Protein AF-A0A936QIQ5-F1 (afdb_monomer)

Structure (mmCIF, N/CA/C/O backbone):
data_AF-A0A936QIQ5-F1
#
_entry.id   AF-A0A936QIQ5-F1
#
loop_
_atom_site.group_PDB
_atom_site.id
_atom_site.type_symbol
_atom_site.label_atom_id
_atom_site.label_alt_id
_atom_site.label_comp_id
_atom_site.label_asym_id
_atom_site.label_entity_id
_atom_site.label_seq_id
_atom_site.pdbx_PDB_ins_code
_atom_site.Cartn_x
_atom_site.Cartn_y
_atom_site.Cartn_z
_atom_site.occupancy
_atom_site.B_iso_or_equiv
_atom_site.auth_seq_id
_atom_site.auth_comp_id
_atom_site.auth_asym_id
_atom_site.auth_atom_id
_atom_site.pdbx_PDB_model_num
ATOM 1 N N . MET A 1 1 ? -4.684 -0.848 -14.575 1.00 93.25 1 MET A N 1
ATOM 2 C CA . MET A 1 1 ? -3.856 -0.630 -13.365 1.00 93.25 1 MET A CA 1
ATOM 3 C C . MET A 1 1 ? -4.408 0.502 -12.495 1.00 93.25 1 MET A C 1
ATOM 5 O O . MET A 1 1 ? -4.856 0.205 -11.393 1.00 93.25 1 MET A O 1
ATOM 9 N N . LEU A 1 2 ? -4.441 1.760 -12.969 1.00 97.44 2 LEU A N 1
ATOM 10 C CA . LEU A 1 2 ? -4.899 2.922 -12.179 1.00 97.44 2 LEU A CA 1
ATOM 11 C C . LEU A 1 2 ? -6.299 2.725 -11.581 1.00 97.44 2 LEU A C 1
ATOM 13 O O . LEU A 1 2 ? -6.499 2.952 -10.391 1.00 97.44 2 LEU A O 1
ATOM 17 N N . ASN A 1 3 ? -7.245 2.240 -12.391 1.00 98.00 3 ASN A N 1
ATOM 18 C CA . ASN A 1 3 ? -8.613 1.969 -11.943 1.00 98.00 3 ASN A CA 1
ATOM 19 C C . ASN A 1 3 ? -8.639 0.990 -10.768 1.00 98.00 3 ASN A C 1
ATOM 21 O O . ASN A 1 3 ? -9.322 1.250 -9.785 1.00 98.00 3 ASN A O 1
ATOM 25 N N . LYS A 1 4 ? -7.840 -0.085 -10.823 1.00 97.94 4 LYS A N 1
ATOM 26 C CA . LYS A 1 4 ? -7.770 -1.057 -9.729 1.00 97.94 4 LYS A CA 1
ATOM 27 C C . LYS A 1 4 ? -7.191 -0.446 -8.457 1.00 97.94 4 LYS A C 1
ATOM 29 O O . LYS A 1 4 ? -7.722 -0.668 -7.375 1.00 97.94 4 LYS A O 1
ATOM 34 N N . LEU A 1 5 ? -6.124 0.346 -8.580 1.00 98.62 5 LEU A N 1
ATOM 35 C CA . LEU A 1 5 ? -5.549 1.055 -7.437 1.00 98.62 5 LEU A CA 1
ATOM 36 C C . LEU A 1 5 ? -6.578 2.002 -6.802 1.00 98.62 5 LEU A C 1
ATOM 38 O O . LEU A 1 5 ? -6.737 2.001 -5.585 1.00 98.62 5 LEU A O 1
ATOM 42 N N . ASN A 1 6 ? -7.308 2.771 -7.608 1.00 98.69 6 ASN A N 1
ATOM 43 C CA . ASN A 1 6 ? -8.328 3.689 -7.104 1.00 98.69 6 ASN A CA 1
ATOM 44 C C . ASN A 1 6 ? -9.554 2.969 -6.522 1.00 98.69 6 ASN A C 1
ATOM 46 O O . ASN A 1 6 ? -10.088 3.433 -5.520 1.00 98.69 6 ASN A O 1
ATOM 50 N N . GLU A 1 7 ? -9.949 1.817 -7.066 1.00 97.75 7 GLU A N 1
ATOM 51 C CA . GLU A 1 7 ? -10.981 0.947 -6.483 1.00 97.75 7 GLU A CA 1
ATOM 52 C C . GLU A 1 7 ? -10.573 0.472 -5.080 1.00 97.75 7 GLU A C 1
ATOM 54 O O . GLU A 1 7 ? -11.333 0.631 -4.125 1.00 97.75 7 GLU A O 1
ATOM 59 N N . VAL A 1 8 ? -9.344 -0.044 -4.934 1.00 98.00 8 VAL A N 1
ATOM 60 C CA . VAL A 1 8 ? -8.787 -0.437 -3.631 1.00 98.00 8 VAL A CA 1
ATOM 61 C C . VAL A 1 8 ? -8.818 0.753 -2.676 1.00 98.00 8 VAL A C 1
ATOM 63 O O . VAL A 1 8 ? -9.393 0.657 -1.593 1.00 98.00 8 VAL A O 1
ATOM 66 N N . ARG A 1 9 ? -8.255 1.895 -3.085 1.00 98.19 9 ARG A N 1
ATOM 67 C CA . ARG A 1 9 ? -8.172 3.114 -2.266 1.00 98.19 9 ARG A CA 1
ATOM 68 C C . ARG A 1 9 ? -9.545 3.603 -1.799 1.00 98.19 9 ARG A C 1
ATOM 70 O O . ARG A 1 9 ? -9.690 3.932 -0.622 1.00 98.19 9 ARG A O 1
ATOM 77 N N . ALA A 1 10 ? -10.555 3.569 -2.667 1.00 97.56 10 ALA A N 1
ATOM 78 C CA . ALA A 1 10 ? -11.917 3.970 -2.329 1.00 97.56 10 ALA A CA 1
ATOM 79 C C . ALA A 1 10 ? -12.525 3.110 -1.205 1.00 97.56 10 ALA A C 1
ATOM 81 O O . ALA A 1 10 ? -13.133 3.659 -0.287 1.00 97.56 10 ALA A O 1
ATOM 82 N N . ARG A 1 11 ? -12.297 1.785 -1.197 1.00 95.75 11 ARG A N 1
ATOM 83 C CA . ARG A 1 11 ? -12.768 0.895 -0.107 1.00 95.75 11 ARG A CA 1
ATOM 84 C C . ARG A 1 11 ? -12.161 1.241 1.259 1.00 95.75 11 ARG A C 1
ATOM 86 O O . ARG A 1 11 ? -12.764 0.982 2.299 1.00 95.75 11 ARG A O 1
ATOM 93 N N . HIS A 1 12 ? -10.984 1.863 1.262 1.00 96.88 12 HIS A N 1
ATOM 94 C CA . HIS A 1 12 ? -10.298 2.331 2.467 1.00 96.88 12 HIS A CA 1
ATOM 95 C C . HIS A 1 12 ? -10.611 3.799 2.819 1.00 96.88 12 HIS A C 1
ATOM 97 O O . HIS A 1 12 ? -9.980 4.347 3.719 1.00 96.88 12 HIS A O 1
ATOM 103 N N . GLY A 1 13 ? -11.558 4.448 2.126 1.00 96.38 13 GLY A N 1
ATOM 104 C CA . GLY A 1 13 ? -11.900 5.859 2.352 1.00 96.38 13 GLY A CA 1
ATOM 105 C C . GLY A 1 13 ? -10.800 6.837 1.926 1.00 96.38 13 GLY A C 1
ATOM 106 O O . GLY A 1 13 ? -10.770 7.977 2.388 1.00 96.38 13 GLY A O 1
ATOM 107 N N . LEU A 1 14 ? -9.871 6.395 1.074 1.00 97.94 14 LEU A N 1
ATOM 108 C CA . LEU A 1 14 ? -8.751 7.202 0.602 1.00 97.94 14 LEU A CA 1
ATOM 109 C C . LEU A 1 14 ? -9.136 7.976 -0.660 1.00 97.94 14 LEU A C 1
ATOM 111 O O . LEU A 1 14 ? -9.851 7.472 -1.526 1.00 97.94 14 LEU A O 1
ATOM 115 N N . LEU A 1 15 ? -8.571 9.174 -0.809 1.00 98.12 15 LEU A N 1
ATOM 116 C CA . LEU A 1 15 ? -8.694 9.953 -2.041 1.00 98.12 15 LEU A CA 1
ATOM 117 C C . LEU A 1 15 ? -8.065 9.199 -3.231 1.00 98.12 15 LEU A C 1
ATOM 119 O O . LEU A 1 15 ? -6.999 8.579 -3.061 1.00 98.12 15 LEU A O 1
ATOM 123 N N . PRO A 1 16 ? -8.662 9.272 -4.435 1.00 98.38 16 PRO A N 1
ATOM 124 C CA . PRO A 1 16 ? -8.091 8.655 -5.628 1.00 98.38 16 PRO A CA 1
ATOM 125 C C . PRO A 1 16 ? -6.753 9.308 -5.990 1.00 98.38 16 PRO A C 1
ATOM 127 O O . PRO A 1 16 ? -6.532 10.491 -5.732 1.00 98.38 16 PRO A O 1
ATOM 130 N N . VAL A 1 17 ? -5.847 8.537 -6.582 1.00 98.56 17 VAL A N 1
ATOM 131 C CA . VAL A 1 17 ? -4.615 9.051 -7.193 1.00 98.56 17 VAL A CA 1
ATOM 132 C C . VAL A 1 17 ? -4.860 9.441 -8.642 1.00 98.56 17 VAL A C 1
ATOM 134 O O . VAL A 1 17 ? -5.654 8.797 -9.336 1.00 98.56 17 VAL A O 1
ATOM 137 N N . SER A 1 18 ? -4.156 10.471 -9.107 1.00 98.44 18 SER A N 1
ATOM 138 C CA . SER A 1 18 ? -4.072 10.780 -10.533 1.00 98.44 18 SER A CA 1
ATOM 139 C C . SER A 1 18 ? -2.901 10.042 -11.178 1.00 98.44 18 SER A C 1
ATOM 141 O O . SER A 1 18 ? -1.943 9.647 -10.512 1.00 98.44 18 SER A O 1
ATOM 143 N N . TYR A 1 19 ? -2.980 9.862 -12.490 1.00 98.44 19 TYR A N 1
ATOM 144 C CA . TYR A 1 19 ? -1.880 9.318 -13.272 1.00 98.44 19 TYR A CA 1
ATOM 145 C C . TYR A 1 19 ? -0.956 10.438 -13.738 1.00 98.44 19 TYR A C 1
ATOM 147 O O . TYR A 1 19 ? -1.434 11.487 -14.168 1.00 98.44 19 TYR A O 1
ATOM 155 N N . ASP A 1 20 ? 0.344 10.204 -13.657 1.00 97.88 20 ASP A N 1
ATOM 156 C CA . ASP A 1 20 ? 1.381 11.069 -14.198 1.00 97.88 20 ASP A CA 1
ATOM 157 C C . ASP A 1 20 ? 2.160 10.294 -15.262 1.00 97.88 20 ASP A C 1
ATOM 159 O O . ASP A 1 20 ? 2.979 9.436 -14.946 1.00 97.88 20 ASP A O 1
ATOM 163 N N . SER A 1 21 ? 1.896 10.601 -16.531 1.00 97.81 21 SER A N 1
ATOM 164 C CA . SER A 1 21 ? 2.527 9.914 -17.659 1.00 97.81 21 SER A CA 1
ATOM 165 C C . SER A 1 21 ? 3.974 10.348 -17.910 1.00 97.81 21 SER A C 1
ATOM 167 O O . SER A 1 21 ? 4.641 9.762 -18.761 1.00 97.81 21 SER A O 1
ATOM 169 N N . SER A 1 22 ? 4.476 11.383 -17.223 1.00 97.31 22 SER A N 1
ATOM 170 C CA . SER A 1 22 ? 5.824 11.913 -17.473 1.00 97.31 22 SER A CA 1
ATOM 171 C C . SER A 1 22 ? 6.944 10.943 -17.075 1.00 97.31 22 SER A C 1
ATOM 173 O O . SER A 1 22 ? 8.039 11.008 -17.633 1.00 97.31 22 SER A O 1
ATOM 175 N N . ASP A 1 23 ? 6.660 10.002 -16.169 1.00 97.62 23 ASP A N 1
ATOM 176 C CA . ASP A 1 23 ? 7.610 8.991 -15.694 1.00 97.62 23 ASP A CA 1
ATOM 177 C C . ASP A 1 23 ? 7.420 7.605 -16.342 1.00 97.62 23 ASP A C 1
ATOM 179 O O . ASP A 1 23 ? 8.169 6.686 -16.017 1.00 97.62 23 ASP A O 1
ATOM 183 N N . ASP A 1 24 ? 6.485 7.429 -17.285 1.00 98.44 24 ASP A N 1
ATOM 184 C CA . ASP A 1 24 ? 6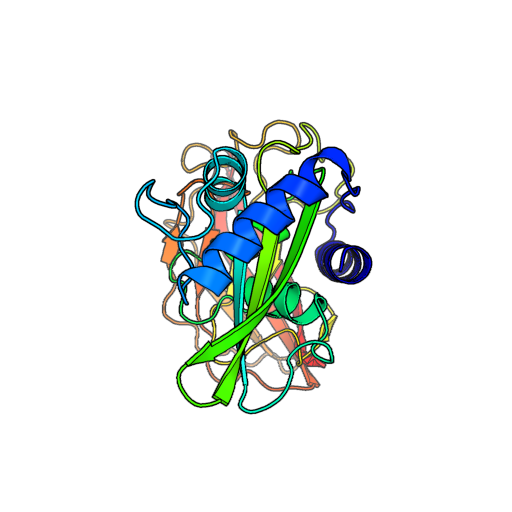.149 6.102 -17.835 1.00 98.44 24 ASP A CA 1
ATOM 185 C C . ASP A 1 24 ? 7.344 5.438 -18.525 1.00 98.44 24 ASP A C 1
ATOM 187 O O . ASP A 1 24 ? 7.645 4.267 -18.282 1.00 98.44 24 ASP A O 1
ATOM 191 N N . GLY A 1 25 ? 8.076 6.206 -19.340 1.00 98.50 25 GLY A N 1
ATOM 192 C CA . GLY A 1 25 ? 9.304 5.732 -19.978 1.00 98.50 25 GLY A CA 1
ATOM 193 C C . GLY A 1 25 ? 10.353 5.315 -18.946 1.00 98.50 25 GLY A C 1
ATOM 194 O O . GLY A 1 25 ? 10.927 4.233 -19.041 1.00 98.50 25 GLY A O 1
ATOM 195 N N . ALA A 1 26 ? 10.534 6.115 -17.894 1.00 98.62 26 ALA A N 1
ATOM 196 C CA . ALA A 1 26 ? 11.494 5.822 -16.838 1.00 98.62 26 ALA A CA 1
ATOM 197 C C . ALA A 1 26 ? 11.082 4.609 -15.982 1.00 98.62 26 ALA A C 1
ATOM 199 O O . ALA A 1 26 ? 11.930 3.814 -15.570 1.00 98.62 26 ALA A O 1
ATOM 200 N N . ALA A 1 27 ? 9.783 4.427 -15.738 1.00 98.75 27 ALA A N 1
ATOM 201 C CA . ALA A 1 27 ? 9.245 3.260 -15.055 1.00 98.75 27 ALA A CA 1
ATOM 202 C C . ALA A 1 27 ? 9.407 1.992 -15.912 1.00 98.75 27 ALA A C 1
ATOM 204 O O . ALA A 1 27 ? 9.729 0.928 -15.380 1.00 98.75 27 ALA A O 1
ATOM 205 N N . ALA A 1 28 ? 9.239 2.096 -17.235 1.00 98.62 28 ALA A N 1
ATOM 206 C CA . ALA A 1 28 ? 9.494 0.999 -18.165 1.00 98.62 28 ALA A CA 1
ATOM 207 C C . ALA A 1 28 ? 10.988 0.642 -18.238 1.00 98.62 28 ALA A C 1
ATOM 209 O O . ALA A 1 28 ? 11.318 -0.539 -18.234 1.00 98.62 28 ALA A O 1
ATOM 210 N N . GLU A 1 29 ? 11.897 1.623 -18.216 1.00 98.75 29 GLU A N 1
ATOM 211 C CA . GLU A 1 29 ? 13.345 1.378 -18.116 1.00 98.75 29 GLU A CA 1
ATOM 212 C C . GLU A 1 29 ? 13.718 0.649 -16.814 1.00 98.75 29 GLU A C 1
ATOM 214 O O . GLU A 1 29 ? 14.500 -0.302 -16.831 1.00 98.75 29 GLU A O 1
ATOM 219 N N . ALA A 1 30 ? 13.112 1.028 -15.684 1.00 98.81 30 ALA A N 1
ATOM 220 C CA . ALA A 1 30 ? 13.289 0.308 -14.425 1.00 98.81 30 ALA A CA 1
ATOM 221 C C . ALA A 1 30 ? 12.751 -1.133 -14.506 1.00 98.81 30 ALA A C 1
ATOM 223 O O . ALA A 1 30 ? 13.423 -2.063 -14.064 1.00 98.81 30 ALA A O 1
ATOM 224 N N . ALA A 1 31 ? 11.575 -1.349 -15.104 1.00 98.56 31 ALA A N 1
ATOM 225 C CA . ALA A 1 31 ? 11.028 -2.690 -15.318 1.00 98.56 31 ALA A CA 1
ATOM 226 C C . ALA A 1 31 ? 11.912 -3.531 -16.260 1.00 98.56 31 ALA A C 1
ATOM 228 O O . ALA A 1 31 ? 12.144 -4.711 -15.991 1.00 98.56 31 ALA A O 1
ATOM 229 N N . LEU A 1 32 ? 12.459 -2.917 -17.317 1.00 98.25 32 LEU A N 1
ATOM 230 C CA . LEU A 1 32 ? 13.400 -3.547 -18.244 1.00 98.25 32 LEU A CA 1
ATOM 231 C C . LEU A 1 32 ? 14.650 -4.023 -17.509 1.00 98.25 32 LEU A C 1
ATOM 233 O O . LEU A 1 32 ? 15.079 -5.154 -17.724 1.00 98.25 32 LEU A O 1
ATOM 237 N N . TYR A 1 33 ? 15.196 -3.199 -16.611 1.00 98.50 33 TYR A N 1
ATOM 238 C CA . TYR A 1 33 ? 16.322 -3.594 -15.769 1.00 98.50 33 TYR A CA 1
ATOM 239 C C . TYR A 1 33 ? 16.001 -4.857 -14.959 1.00 98.50 33 TYR A C 1
ATOM 241 O O . TYR A 1 33 ? 16.798 -5.795 -14.955 1.00 98.50 33 TYR A O 1
ATOM 249 N N . MET A 1 34 ? 14.830 -4.925 -14.312 1.00 98.00 34 MET A N 1
ATOM 250 C CA . MET A 1 34 ? 14.454 -6.100 -13.513 1.00 98.00 34 MET A CA 1
ATOM 251 C C . MET A 1 34 ? 14.364 -7.362 -14.373 1.00 98.00 34 MET A C 1
ATOM 253 O O . MET A 1 34 ? 14.933 -8.391 -14.014 1.00 98.00 34 MET A O 1
ATOM 257 N N . VAL A 1 35 ? 13.691 -7.283 -15.528 1.00 96.62 35 VAL A N 1
ATOM 258 C CA . VAL A 1 35 ? 13.560 -8.412 -16.468 1.00 96.62 35 VAL A CA 1
ATOM 259 C C . VAL A 1 35 ? 14.931 -8.849 -16.989 1.00 96.62 35 VAL A C 1
ATOM 261 O O . VAL A 1 35 ? 15.269 -10.029 -16.916 1.00 96.62 35 VAL A O 1
ATOM 264 N N . ALA A 1 36 ? 15.761 -7.908 -17.446 1.00 95.81 36 ALA A N 1
ATOM 265 C CA . ALA A 1 36 ? 17.074 -8.202 -18.019 1.00 95.81 36 ALA A CA 1
ATOM 266 C C . ALA A 1 36 ? 18.044 -8.838 -17.006 1.00 95.81 36 ALA A C 1
ATOM 268 O O . ALA A 1 36 ? 18.906 -9.635 -17.392 1.00 95.81 36 ALA A O 1
ATOM 269 N N . ASN A 1 37 ? 17.894 -8.507 -15.719 1.00 95.31 37 ASN A N 1
ATOM 270 C CA . ASN A 1 37 ? 18.723 -9.020 -14.626 1.00 95.31 37 ASN A CA 1
ATOM 271 C C . ASN A 1 37 ? 18.026 -10.102 -13.781 1.00 95.31 37 ASN A C 1
ATOM 273 O O . ASN A 1 37 ? 18.615 -10.576 -12.813 1.00 95.31 37 ASN A O 1
ATOM 277 N N . LYS A 1 38 ? 16.821 -10.542 -14.173 1.00 93.94 38 LYS A N 1
ATOM 278 C CA . LYS A 1 38 ? 16.099 -11.687 -13.587 1.00 93.94 38 LYS A CA 1
ATOM 279 C C . LYS A 1 38 ? 15.850 -11.546 -12.081 1.00 93.94 38 LYS A C 1
ATOM 281 O O . LYS A 1 38 ? 15.957 -12.509 -11.322 1.00 93.94 38 LYS A O 1
ATOM 286 N N . GLY A 1 39 ? 15.545 -10.334 -11.631 1.00 94.81 39 GLY A N 1
ATOM 287 C CA . GLY A 1 39 ? 15.347 -10.072 -10.213 1.00 94.81 39 GLY A CA 1
ATOM 288 C C . GLY A 1 39 ? 14.842 -8.669 -9.926 1.00 94.81 39 GLY A C 1
ATOM 289 O O . GLY A 1 39 ? 15.008 -7.755 -10.729 1.00 94.81 39 GLY A O 1
ATOM 290 N N . LEU A 1 40 ? 14.223 -8.514 -8.756 1.00 97.19 40 LEU A N 1
ATOM 291 C CA . LEU A 1 40 ? 13.809 -7.218 -8.233 1.00 97.19 40 LEU A CA 1
ATOM 292 C C . LEU A 1 40 ? 14.929 -6.604 -7.394 1.00 97.19 40 LEU A C 1
ATOM 294 O O . LEU A 1 40 ? 15.524 -7.275 -6.553 1.00 97.19 40 LEU A O 1
ATOM 298 N N . THR A 1 41 ? 15.177 -5.312 -7.581 1.00 98.12 41 THR A N 1
ATOM 299 C CA . THR A 1 41 ? 16.070 -4.528 -6.726 1.00 98.12 41 THR A CA 1
ATOM 300 C C . THR A 1 41 ? 15.622 -3.074 -6.687 1.00 98.12 41 THR A C 1
ATOM 302 O O . THR A 1 41 ? 15.254 -2.508 -7.709 1.00 98.12 41 THR A O 1
ATOM 305 N N . HIS A 1 42 ? 15.683 -2.440 -5.519 1.00 97.94 42 HIS A N 1
ATOM 306 C CA . HIS A 1 42 ? 15.485 -0.990 -5.414 1.00 97.94 42 HIS A CA 1
ATOM 307 C C . HIS A 1 42 ? 16.756 -0.194 -5.732 1.00 97.94 42 HIS A C 1
ATOM 309 O O . HIS A 1 42 ? 16.700 1.024 -5.869 1.00 97.94 42 HIS A O 1
ATOM 315 N N . THR A 1 43 ? 17.898 -0.871 -5.866 1.00 98.31 43 THR A N 1
ATOM 316 C CA . THR A 1 43 ? 19.207 -0.257 -6.099 1.00 98.31 43 THR A CA 1
ATOM 317 C C . THR A 1 43 ? 19.888 -0.893 -7.316 1.00 98.31 43 THR A C 1
ATOM 319 O O . THR A 1 43 ? 20.824 -1.682 -7.149 1.00 98.31 43 THR A O 1
ATOM 322 N N . PRO A 1 44 ? 19.415 -0.610 -8.548 1.00 98.44 44 PRO A N 1
ATOM 323 C CA . PRO A 1 44 ? 20.113 -1.009 -9.765 1.00 98.44 44 PRO A CA 1
ATOM 324 C C . PRO A 1 44 ? 21.581 -0.569 -9.739 1.00 98.44 44 PRO A C 1
ATOM 326 O O . PRO A 1 44 ? 21.889 0.580 -9.424 1.00 98.44 44 PRO A O 1
ATOM 329 N N . VAL A 1 45 ? 22.485 -1.482 -10.085 1.00 98.06 45 VAL A N 1
ATOM 330 C CA . VAL A 1 45 ? 23.929 -1.226 -10.185 1.00 98.06 45 VAL A CA 1
ATOM 331 C C . VAL A 1 45 ? 24.344 -1.023 -11.640 1.00 98.06 45 VAL A C 1
ATOM 333 O O . VAL A 1 45 ? 23.761 -1.634 -12.541 1.00 98.06 45 VAL A O 1
ATOM 336 N N . SER A 1 46 ? 25.371 -0.197 -11.862 1.00 97.75 46 SER A N 1
ATOM 337 C CA . SER A 1 46 ? 25.850 0.218 -13.193 1.00 97.75 46 SER A CA 1
ATOM 338 C C . SER A 1 46 ? 26.361 -0.920 -14.075 1.00 97.75 46 SER A C 1
ATOM 340 O O . SER A 1 46 ? 26.384 -0.785 -15.293 1.00 97.75 46 SER A O 1
ATOM 342 N N . THR A 1 47 ? 26.741 -2.050 -13.479 1.00 97.75 47 THR A N 1
ATOM 343 C CA . THR A 1 47 ? 27.168 -3.262 -14.192 1.00 97.75 47 THR A CA 1
ATOM 344 C C . THR A 1 47 ? 26.002 -4.138 -14.660 1.00 97.75 47 THR A C 1
ATOM 346 O O . THR A 1 47 ? 26.221 -5.096 -15.400 1.00 97.75 47 THR A O 1
ATOM 349 N N . GLY A 1 48 ? 24.767 -3.845 -14.237 1.00 97.56 48 GLY A N 1
ATOM 350 C CA . GLY A 1 48 ? 23.579 -4.600 -14.632 1.00 97.56 48 GLY A CA 1
ATOM 351 C C . GLY A 1 48 ? 23.157 -4.328 -16.076 1.00 97.56 48 GLY A C 1
ATOM 352 O O . GLY A 1 48 ? 23.375 -3.249 -16.628 1.00 97.56 48 GLY A O 1
ATOM 353 N N . LYS A 1 49 ? 22.500 -5.308 -16.697 1.00 97.06 49 LYS A N 1
ATOM 354 C CA . LYS A 1 49 ? 21.965 -5.170 -18.058 1.00 97.06 49 LYS A CA 1
ATOM 355 C C . LYS A 1 49 ? 20.880 -4.098 -18.105 1.00 97.06 49 LYS A C 1
ATOM 357 O O . LYS A 1 49 ? 20.101 -3.976 -17.164 1.00 97.06 49 LYS A O 1
ATOM 362 N N . CYS A 1 50 ? 20.814 -3.359 -19.213 1.00 97.19 50 CYS A N 1
ATOM 363 C CA . CYS A 1 50 ? 19.834 -2.285 -19.416 1.00 97.19 50 CYS A CA 1
ATOM 364 C C . CYS A 1 50 ? 19.854 -1.227 -18.296 1.00 97.19 50 CYS A C 1
ATOM 366 O O . CYS A 1 50 ? 18.826 -0.637 -17.974 1.00 97.19 50 CYS A O 1
ATOM 368 N N . TYR A 1 51 ? 21.019 -1.009 -17.680 1.00 98.50 51 TYR A N 1
ATOM 369 C CA . TYR A 1 51 ? 21.200 0.054 -16.703 1.00 98.50 51 TYR A CA 1
ATOM 370 C C . TYR A 1 51 ? 20.951 1.428 -17.330 1.00 98.50 51 TYR A C 1
ATOM 372 O O . TYR A 1 51 ? 21.454 1.737 -18.411 1.00 98.50 51 TYR A O 1
ATOM 380 N N . SER A 1 52 ? 20.231 2.276 -16.602 1.00 98.62 52 SER A N 1
ATOM 381 C CA . SER A 1 52 ? 20.086 3.693 -16.909 1.00 98.62 52 SER A CA 1
ATOM 382 C C . SER A 1 52 ? 19.885 4.502 -15.627 1.00 98.62 52 SER A C 1
ATOM 384 O O . SER A 1 52 ? 19.493 3.972 -14.582 1.00 98.62 52 SER A O 1
ATOM 386 N N . ALA A 1 53 ? 20.118 5.814 -15.698 1.00 98.44 53 ALA A N 1
ATOM 387 C CA . ALA A 1 53 ? 19.832 6.716 -14.581 1.00 98.44 53 ALA A CA 1
ATOM 388 C C . ALA A 1 53 ? 18.333 6.728 -14.215 1.00 98.44 53 ALA A C 1
ATOM 390 O O . ALA A 1 53 ? 17.977 6.833 -13.040 1.00 98.44 53 ALA A O 1
ATOM 391 N N . ASN A 1 54 ? 17.455 6.568 -15.210 1.00 98.62 54 ASN A N 1
ATOM 392 C CA . ASN A 1 54 ? 16.015 6.442 -15.005 1.00 98.62 54 ASN A CA 1
ATOM 393 C C . ASN A 1 54 ? 15.667 5.149 -14.256 1.00 98.62 54 ASN A C 1
ATOM 395 O O . ASN A 1 54 ? 14.880 5.203 -13.311 1.00 98.62 54 ASN A O 1
ATOM 399 N N . ALA A 1 55 ? 16.300 4.021 -14.603 1.00 98.62 55 ALA A N 1
ATOM 400 C CA . ALA A 1 55 ? 16.096 2.754 -13.910 1.00 98.62 55 ALA A CA 1
ATOM 401 C C . ALA A 1 55 ? 16.432 2.870 -12.416 1.00 98.62 55 ALA A C 1
ATOM 403 O O . ALA A 1 55 ? 15.625 2.475 -11.577 1.00 98.62 55 ALA A O 1
ATOM 404 N N . VAL A 1 56 ? 17.572 3.485 -12.074 1.00 98.62 56 VAL A N 1
ATOM 405 C CA . VAL A 1 56 ? 17.960 3.752 -10.676 1.00 98.62 56 VAL A CA 1
ATOM 406 C C . VAL A 1 56 ? 16.931 4.639 -9.978 1.00 98.62 56 VAL A C 1
ATOM 408 O O . VAL A 1 56 ? 16.445 4.294 -8.899 1.00 98.62 56 VAL A O 1
ATOM 411 N N . ARG A 1 57 ? 16.576 5.774 -10.598 1.00 98.31 57 ARG A N 1
ATOM 412 C CA . ARG A 1 57 ? 15.642 6.750 -10.018 1.00 98.31 57 ARG A CA 1
ATOM 413 C C . ARG A 1 57 ? 14.295 6.111 -9.696 1.00 98.31 57 ARG A C 1
ATOM 415 O O . ARG A 1 57 ? 13.772 6.328 -8.603 1.00 98.31 57 ARG A O 1
ATOM 422 N N . LEU A 1 58 ? 13.725 5.363 -10.640 1.00 98.56 58 LEU A N 1
ATOM 423 C CA . LEU A 1 58 ? 12.377 4.823 -10.501 1.00 98.56 58 LEU A CA 1
ATOM 424 C C . LEU A 1 58 ? 12.359 3.555 -9.656 1.00 98.56 58 LEU A C 1
ATOM 426 O O . LEU A 1 58 ? 11.448 3.415 -8.845 1.00 98.56 58 LEU A O 1
ATOM 430 N N . ALA A 1 59 ? 13.369 2.686 -9.737 1.00 98.62 59 ALA A N 1
ATOM 431 C CA . ALA A 1 59 ? 13.455 1.521 -8.859 1.00 98.62 59 ALA A CA 1
ATOM 432 C C . ALA A 1 59 ? 13.469 1.917 -7.370 1.00 98.62 59 ALA A C 1
ATOM 434 O O . ALA A 1 59 ? 12.753 1.320 -6.565 1.00 98.62 59 ALA A O 1
ATOM 435 N N . GLY A 1 60 ? 14.205 2.974 -7.011 1.00 98.12 60 GLY A N 1
ATOM 436 C CA . GLY A 1 60 ? 14.292 3.469 -5.632 1.00 98.12 60 GLY A CA 1
ATOM 437 C C . GLY A 1 60 ? 13.055 4.222 -5.119 1.00 98.12 60 GLY A C 1
ATOM 438 O O . GLY A 1 60 ? 12.984 4.532 -3.933 1.00 98.12 60 GLY A O 1
ATOM 439 N N . ARG A 1 61 ? 12.079 4.534 -5.984 1.00 98.31 61 ARG A N 1
ATOM 440 C CA . ARG A 1 61 ? 10.887 5.357 -5.670 1.00 98.31 61 ARG A CA 1
ATOM 441 C C . ARG A 1 61 ? 9.560 4.625 -5.867 1.00 98.31 61 ARG A C 1
ATOM 443 O O . ARG A 1 61 ? 8.491 5.242 -5.840 1.00 98.31 61 ARG A O 1
ATOM 450 N N . SER A 1 62 ? 9.628 3.325 -6.117 1.00 98.75 62 SER A N 1
ATOM 451 C CA . SER A 1 62 ? 8.497 2.551 -6.609 1.00 98.75 62 SER A CA 1
ATOM 452 C C . SER A 1 62 ? 8.271 1.297 -5.798 1.00 98.75 62 SER A C 1
ATOM 454 O O . SER A 1 62 ? 9.208 0.729 -5.247 1.00 98.75 62 SER A O 1
ATOM 456 N N . ASN A 1 63 ? 7.035 0.814 -5.820 1.00 98.75 63 ASN A N 1
ATOM 457 C CA . ASN A 1 63 ? 6.784 -0.592 -5.563 1.00 98.75 63 ASN A CA 1
ATOM 458 C C . ASN A 1 63 ? 7.163 -1.398 -6.811 1.00 98.75 63 ASN A C 1
ATOM 460 O O . ASN A 1 63 ? 6.871 -0.978 -7.938 1.00 98.75 63 ASN A O 1
ATOM 464 N N . LEU A 1 64 ? 7.809 -2.544 -6.598 1.00 98.75 64 LEU A N 1
ATOM 465 C CA . LEU A 1 64 ? 8.318 -3.408 -7.658 1.00 98.75 64 LEU A CA 1
ATOM 466 C C . LEU A 1 64 ? 7.627 -4.765 -7.595 1.00 98.75 64 LEU A C 1
ATOM 468 O O . LEU A 1 64 ? 7.528 -5.369 -6.530 1.00 98.75 64 LEU A O 1
ATOM 472 N N . TYR A 1 65 ? 7.176 -5.262 -8.738 1.00 98.19 65 TYR A N 1
ATOM 473 C CA . TYR A 1 65 ? 6.510 -6.555 -8.844 1.00 98.19 65 TYR A CA 1
ATOM 474 C C . TYR A 1 65 ? 7.123 -7.361 -9.973 1.00 98.19 65 TYR A C 1
ATOM 476 O O . TYR A 1 65 ? 7.466 -6.807 -11.016 1.00 98.19 65 TYR A O 1
ATOM 484 N N . MET A 1 66 ? 7.235 -8.670 -9.769 1.00 96.06 66 MET A N 1
ATOM 485 C CA . MET A 1 66 ? 7.710 -9.602 -10.779 1.00 96.06 66 MET A CA 1
ATOM 486 C C . MET A 1 66 ? 6.966 -10.928 -10.670 1.00 96.06 66 MET A C 1
ATOM 488 O O . MET A 1 66 ? 6.611 -11.373 -9.578 1.00 96.06 66 MET A O 1
ATOM 492 N N . SER A 1 67 ? 6.744 -11.571 -11.809 1.00 94.06 67 SER A N 1
ATOM 493 C CA . SER A 1 67 ? 6.213 -12.930 -11.879 1.00 94.06 67 SER A CA 1
ATOM 494 C C . SER A 1 67 ? 6.877 -13.694 -13.017 1.00 94.06 67 SER A C 1
ATOM 496 O O . SER A 1 67 ? 7.333 -13.108 -13.999 1.00 94.06 67 SER A O 1
ATOM 498 N N . TYR A 1 68 ? 6.918 -15.012 -12.855 1.00 91.81 68 TYR A N 1
ATOM 499 C CA . TYR A 1 68 ? 7.544 -15.965 -13.753 1.00 91.81 68 TYR A CA 1
ATOM 500 C C . TYR A 1 68 ? 6.531 -17.021 -14.194 1.00 91.81 68 TYR A C 1
ATOM 502 O O . TYR A 1 68 ? 5.727 -17.473 -13.375 1.00 91.81 68 TYR A O 1
ATOM 510 N N . ARG A 1 69 ? 6.571 -17.430 -15.467 1.00 90.69 69 ARG A N 1
ATOM 511 C CA . ARG A 1 69 ? 5.726 -18.499 -16.025 1.00 90.69 69 ARG A CA 1
ATOM 512 C C . ARG A 1 69 ? 6.431 -19.275 -17.128 1.00 90.69 69 ARG A C 1
ATOM 514 O O . ARG A 1 69 ? 7.265 -18.727 -17.831 1.00 90.69 69 ARG A O 1
ATOM 521 N N . SER A 1 70 ? 6.024 -20.522 -17.343 1.00 88.44 70 SER A N 1
ATOM 522 C CA . SER A 1 70 ? 6.456 -21.354 -18.479 1.00 88.44 70 SER A CA 1
ATOM 523 C C . SER A 1 70 ? 5.817 -20.968 -19.824 1.00 88.44 70 SER A C 1
ATOM 525 O O . SER A 1 70 ? 6.053 -21.625 -20.830 1.00 88.44 70 SER A O 1
ATOM 527 N N . SER A 1 71 ? 4.993 -19.919 -19.853 1.00 87.75 71 SER A N 1
ATOM 528 C CA . SER A 1 71 ? 4.306 -19.395 -21.036 1.00 87.75 71 SER A CA 1
ATOM 529 C C . SER A 1 71 ? 4.423 -17.873 -21.081 1.00 87.75 71 SER A C 1
ATOM 531 O O . SER A 1 71 ? 4.682 -17.256 -20.046 1.00 87.75 71 SER A O 1
ATOM 533 N N . GLU A 1 72 ? 4.153 -17.259 -22.238 1.00 87.06 72 GLU A N 1
ATOM 534 C CA . GLU A 1 72 ? 4.164 -15.797 -22.378 1.00 87.06 72 GLU A CA 1
ATOM 535 C C . GLU A 1 72 ? 3.353 -15.090 -21.279 1.00 87.06 72 GLU A C 1
ATOM 537 O O . GLU A 1 72 ? 2.249 -15.504 -20.915 1.00 87.06 72 GLU A O 1
ATOM 542 N N . THR A 1 73 ? 3.897 -13.987 -20.762 1.00 91.81 73 THR A N 1
ATOM 543 C CA . THR A 1 73 ? 3.316 -13.239 -19.639 1.00 91.81 73 THR A CA 1
ATOM 544 C C . THR A 1 73 ? 2.384 -12.107 -20.065 1.00 91.81 73 THR A C 1
ATOM 546 O O . THR A 1 73 ? 1.705 -11.541 -19.210 1.00 91.81 73 THR A O 1
ATOM 549 N N . ARG A 1 74 ? 2.281 -11.799 -21.368 1.00 88.62 74 ARG A N 1
ATOM 550 C CA . ARG A 1 74 ? 1.462 -10.686 -21.895 1.00 88.62 74 ARG A CA 1
ATOM 551 C C . ARG A 1 74 ? -0.010 -10.759 -21.480 1.00 88.62 74 ARG A C 1
ATOM 553 O O . ARG A 1 74 ? -0.640 -9.725 -21.298 1.00 88.62 74 ARG A O 1
ATOM 560 N N . SER A 1 75 ? -0.544 -11.966 -21.297 1.00 89.94 75 SER A N 1
ATOM 561 C CA . SER A 1 75 ? -1.925 -12.198 -20.851 1.00 89.94 75 SER A CA 1
ATOM 562 C C . SER A 1 75 ? -2.146 -11.948 -19.356 1.00 89.94 75 SER A C 1
ATOM 564 O O . SER A 1 75 ? -3.287 -11.886 -18.905 1.00 89.94 75 SER A O 1
ATOM 566 N N . ILE A 1 76 ? -1.079 -11.814 -18.566 1.00 91.69 76 ILE A N 1
ATOM 567 C CA . ILE A 1 76 ? -1.185 -11.573 -17.129 1.00 91.69 76 ILE A CA 1
ATOM 568 C C . ILE A 1 76 ? -1.630 -10.124 -16.918 1.00 91.69 76 ILE A C 1
ATOM 570 O O . ILE A 1 76 ? -0.951 -9.227 -17.411 1.00 91.69 76 ILE A O 1
ATOM 574 N N . PRO A 1 77 ? -2.712 -9.856 -16.171 1.00 94.62 77 PRO A N 1
ATOM 575 C CA . PRO A 1 77 ? -3.152 -8.491 -15.898 1.00 94.62 77 PRO A CA 1
ATOM 576 C C . PRO A 1 77 ? -2.134 -7.715 -15.053 1.00 94.62 77 PRO A C 1
ATOM 578 O O . PRO A 1 77 ? -1.619 -8.225 -14.055 1.00 94.62 77 PRO A O 1
ATOM 581 N N . SER A 1 78 ? -1.869 -6.455 -15.407 1.00 95.62 78 SER A N 1
ATOM 582 C CA . SER A 1 78 ? -0.983 -5.573 -14.628 1.00 95.62 78 SER A CA 1
ATOM 583 C C . SER A 1 78 ? -1.542 -5.287 -13.227 1.00 95.62 78 SER A C 1
ATOM 585 O O . SER A 1 78 ? -0.794 -4.994 -12.298 1.00 95.62 78 SER A O 1
ATOM 587 N N . GLU A 1 79 ? -2.857 -5.402 -13.056 1.00 96.44 79 GLU A N 1
ATOM 588 C CA . GLU A 1 79 ? -3.601 -5.283 -11.801 1.00 96.44 79 GLU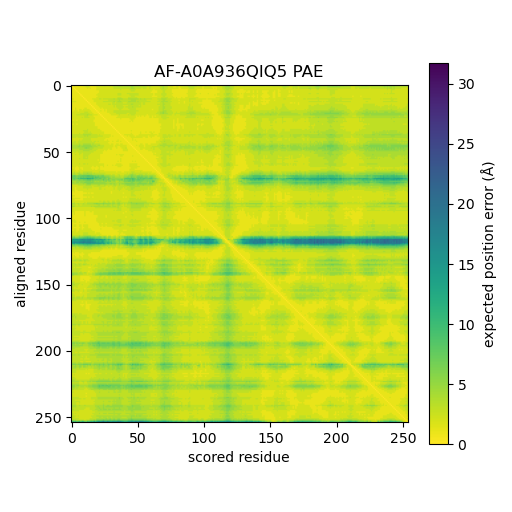 A CA 1
ATOM 589 C C . GLU A 1 79 ? -3.142 -6.289 -10.743 1.00 96.44 79 GLU A C 1
ATOM 591 O O . GLU A 1 79 ? -3.235 -5.997 -9.550 1.00 96.44 79 GLU A O 1
ATOM 596 N N . ASN A 1 80 ? -2.580 -7.431 -11.155 1.00 96.19 80 ASN A N 1
ATOM 597 C CA . ASN A 1 80 ? -2.027 -8.417 -10.229 1.00 96.19 80 ASN A CA 1
ATOM 598 C C . ASN A 1 80 ? -0.906 -7.825 -9.365 1.00 96.19 80 ASN A C 1
ATOM 600 O O . ASN A 1 80 ? -0.744 -8.245 -8.220 1.00 96.19 80 ASN A O 1
ATOM 604 N N . SER A 1 81 ? -0.174 -6.824 -9.871 1.00 97.88 81 SER A N 1
ATOM 605 C CA . SER A 1 81 ? 0.828 -6.106 -9.076 1.00 97.88 81 SER A CA 1
ATOM 606 C C . SER A 1 81 ? 0.198 -5.370 -7.891 1.00 97.88 81 SER A C 1
ATOM 608 O O . SER A 1 81 ? 0.717 -5.454 -6.783 1.00 97.88 81 SER A O 1
ATOM 610 N N . VAL A 1 82 ? -0.970 -4.741 -8.077 1.00 98.38 82 VAL A N 1
ATOM 611 C CA . VAL A 1 82 ? -1.703 -4.043 -7.006 1.00 98.38 82 VAL A CA 1
ATOM 612 C C . VAL A 1 82 ? -2.129 -5.027 -5.925 1.00 98.38 82 VAL A C 1
ATOM 614 O O . VAL A 1 82 ? -1.914 -4.762 -4.747 1.00 98.38 82 VAL A O 1
ATOM 617 N N . VAL A 1 83 ? -2.670 -6.183 -6.319 1.00 97.62 83 VAL A N 1
ATOM 618 C CA . VAL A 1 83 ? -3.048 -7.251 -5.381 1.00 97.62 83 VAL A CA 1
ATOM 619 C C . VAL A 1 83 ? -1.822 -7.804 -4.651 1.00 97.62 83 VAL A C 1
ATOM 621 O O . VAL A 1 83 ? -1.869 -8.019 -3.442 1.00 97.62 83 VAL A O 1
ATOM 624 N N . GLY A 1 84 ? -0.703 -7.979 -5.357 1.00 97.94 84 GLY A N 1
ATOM 625 C CA . GLY A 1 84 ? 0.569 -8.393 -4.768 1.00 97.94 84 GLY A CA 1
ATOM 626 C C . GLY A 1 84 ? 1.069 -7.416 -3.703 1.00 97.94 84 GLY A C 1
ATOM 627 O O . GLY A 1 84 ? 1.370 -7.841 -2.591 1.00 97.94 84 GLY A O 1
ATOM 628 N N . TYR A 1 85 ? 1.086 -6.115 -4.009 1.00 98.44 85 TYR A N 1
ATOM 629 C CA . TYR A 1 85 ? 1.456 -5.056 -3.060 1.00 98.44 85 TYR A CA 1
ATOM 630 C C . TYR A 1 85 ? 0.512 -4.989 -1.865 1.00 98.44 85 TYR A C 1
ATOM 632 O O . TYR A 1 85 ? 0.937 -4.696 -0.756 1.00 98.44 85 TYR A O 1
ATOM 640 N N . LEU A 1 86 ? -0.773 -5.240 -2.093 1.00 97.81 86 LEU A N 1
ATOM 641 C CA . LEU A 1 86 ? -1.805 -5.174 -1.075 1.00 97.81 86 LEU A CA 1
ATOM 642 C C . LEU A 1 86 ? -1.715 -6.350 -0.095 1.00 97.81 86 LEU A C 1
ATOM 644 O O . LEU A 1 86 ? -1.737 -6.142 1.115 1.00 97.81 86 LEU A O 1
ATOM 648 N N . ILE A 1 87 ? -1.557 -7.579 -0.593 1.00 97.69 87 ILE A N 1
ATOM 649 C CA . ILE A 1 87 ? -1.356 -8.764 0.251 1.00 97.69 87 ILE A CA 1
ATOM 650 C C . ILE A 1 87 ? 0.012 -8.700 0.941 1.00 97.69 87 ILE A C 1
ATOM 652 O O . ILE A 1 87 ? 0.096 -9.013 2.125 1.00 97.69 87 ILE A O 1
ATOM 656 N N . ASP A 1 88 ? 1.042 -8.230 0.236 1.00 97.56 88 ASP A N 1
ATOM 657 C CA . ASP A 1 88 ? 2.401 -7.985 0.738 1.00 97.56 88 ASP A CA 1
ATOM 658 C C . ASP A 1 88 ? 3.043 -9.202 1.427 1.00 97.56 88 ASP A C 1
ATOM 660 O O . ASP A 1 88 ? 3.661 -9.131 2.493 1.00 97.56 88 ASP A O 1
ATOM 664 N N . ARG A 1 89 ? 2.829 -10.370 0.813 1.00 95.81 89 ARG A N 1
ATOM 665 C CA . ARG A 1 89 ? 3.267 -11.662 1.341 1.00 95.81 89 ARG A CA 1
ATOM 666 C C . ARG A 1 89 ? 4.776 -11.670 1.573 1.00 95.81 89 ARG A C 1
ATOM 668 O O . ARG A 1 89 ? 5.548 -11.323 0.684 1.00 95.81 89 ARG A O 1
ATOM 675 N N . ASN A 1 90 ? 5.181 -12.175 2.739 1.00 91.19 90 ASN A N 1
ATOM 676 C CA . ASN A 1 90 ? 6.582 -12.301 3.160 1.00 91.19 90 ASN A CA 1
ATOM 677 C C . ASN A 1 90 ? 7.351 -10.967 3.265 1.00 91.19 90 ASN A C 1
ATOM 679 O O . ASN A 1 90 ? 8.580 -10.978 3.301 1.00 91.19 90 ASN A O 1
ATOM 683 N N . VAL A 1 91 ? 6.658 -9.827 3.370 1.00 95.12 91 VAL A N 1
ATOM 684 C CA . VAL A 1 91 ? 7.281 -8.513 3.587 1.00 95.12 91 VAL A CA 1
ATOM 685 C C . VAL A 1 91 ? 6.977 -8.038 5.003 1.00 95.12 91 VAL A C 1
ATOM 687 O O . VAL A 1 91 ? 5.887 -7.560 5.306 1.00 95.12 91 VAL A O 1
ATOM 690 N N . SER A 1 92 ? 7.957 -8.161 5.901 1.00 93.38 92 SER A N 1
ATOM 691 C CA . SER A 1 92 ? 7.778 -7.858 7.330 1.00 93.38 92 SER A CA 1
ATOM 692 C C . SER A 1 92 ? 7.390 -6.404 7.615 1.00 93.38 92 SER A C 1
ATOM 694 O O . SER A 1 92 ? 6.705 -6.147 8.603 1.00 93.38 92 SER A O 1
ATOM 696 N N . SER A 1 93 ? 7.808 -5.464 6.762 1.00 95.25 93 SER A N 1
ATOM 697 C CA . SER A 1 93 ? 7.510 -4.032 6.888 1.00 95.25 93 SER A CA 1
ATOM 698 C C . SER A 1 93 ? 6.130 -3.631 6.363 1.00 95.25 93 SER A C 1
ATOM 700 O O . SER A 1 93 ? 5.694 -2.506 6.632 1.00 95.25 93 SER A O 1
ATOM 702 N N . LEU A 1 94 ? 5.484 -4.510 5.582 1.00 97.94 94 LEU A N 1
ATOM 703 C CA . LEU A 1 94 ? 4.298 -4.214 4.773 1.00 97.94 94 LEU A CA 1
ATOM 704 C C . LEU A 1 94 ? 4.472 -2.957 3.898 1.00 97.94 94 LEU A C 1
ATOM 706 O O . LEU A 1 94 ? 3.536 -2.179 3.692 1.00 97.94 94 LEU A O 1
ATOM 710 N N . GLY A 1 95 ? 5.706 -2.699 3.452 1.00 97.56 95 GLY A N 1
ATOM 711 C CA . GLY A 1 95 ? 6.080 -1.450 2.799 1.00 97.56 95 GLY A CA 1
ATOM 712 C C . GLY A 1 95 ? 5.282 -1.178 1.527 1.00 97.56 95 GL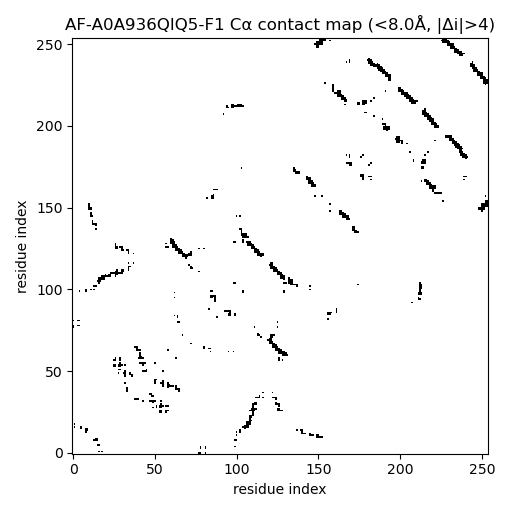Y A C 1
ATOM 713 O O . GLY A 1 95 ? 4.822 -0.052 1.331 1.00 97.56 95 GLY A O 1
ATOM 714 N N . HIS A 1 96 ? 5.048 -2.198 0.696 1.00 98.50 96 HIS A N 1
ATOM 715 C CA . HIS A 1 96 ? 4.316 -2.018 -0.553 1.00 98.50 96 HIS A CA 1
ATOM 716 C C . HIS A 1 96 ? 2.864 -1.630 -0.277 1.00 98.50 96 HIS A C 1
ATOM 718 O O . HIS A 1 96 ? 2.369 -0.659 -0.862 1.00 98.50 96 HIS A O 1
ATOM 724 N N . ARG A 1 97 ? 2.216 -2.331 0.666 1.00 98.62 97 ARG A N 1
ATOM 725 C CA . ARG A 1 97 ? 0.845 -2.047 1.110 1.00 98.62 97 ARG A CA 1
ATOM 726 C C . ARG A 1 97 ? 0.732 -0.631 1.656 1.00 98.62 97 ARG A C 1
ATOM 728 O O . ARG A 1 97 ? -0.172 0.113 1.277 1.00 98.62 97 ARG A O 1
ATOM 735 N N . ARG A 1 98 ? 1.658 -0.247 2.535 1.00 98.25 98 ARG A N 1
ATOM 736 C CA . ARG A 1 98 ? 1.664 1.067 3.188 1.00 98.25 98 ARG A CA 1
ATOM 737 C C . ARG A 1 98 ? 1.847 2.211 2.192 1.00 98.25 98 ARG A C 1
ATOM 739 O O . ARG A 1 98 ? 1.228 3.258 2.368 1.00 98.25 98 ARG A O 1
ATOM 746 N N . TRP A 1 99 ? 2.620 2.011 1.123 1.00 98.50 99 TRP A N 1
ATOM 747 C CA . TRP A 1 99 ? 2.729 2.989 0.039 1.00 98.50 99 TRP A CA 1
ATOM 748 C C . TRP A 1 99 ? 1.418 3.160 -0.733 1.00 98.50 99 TRP A C 1
ATOM 750 O O . TRP A 1 99 ? 0.924 4.283 -0.843 1.00 98.50 99 TRP A O 1
ATOM 760 N N . ILE A 1 100 ? 0.809 2.072 -1.222 1.00 98.62 100 ILE A N 1
ATOM 761 C CA . ILE A 1 100 ? -0.416 2.176 -2.041 1.00 98.62 100 ILE A CA 1
ATOM 762 C C . ILE A 1 100 ? -1.647 2.611 -1.236 1.00 98.62 100 ILE A C 1
ATOM 764 O O . ILE A 1 100 ? -2.551 3.241 -1.793 1.00 98.62 100 ILE A O 1
ATOM 768 N N . LEU A 1 101 ? -1.668 2.330 0.071 1.00 98.44 101 LEU A N 1
ATOM 769 C CA . LEU A 1 101 ? -2.713 2.761 1.002 1.00 98.44 101 LEU A CA 1
ATOM 770 C C . LEU A 1 101 ? -2.367 4.064 1.741 1.00 98.44 101 LEU A C 1
ATOM 772 O O . LEU A 1 101 ? -3.105 4.477 2.632 1.00 98.44 101 LEU A O 1
ATOM 776 N N . SER A 1 102 ? -1.282 4.751 1.371 1.00 98.25 102 SER A N 1
ATOM 777 C CA . SER A 1 102 ? -0.953 6.043 1.972 1.00 98.25 102 SER A CA 1
ATOM 778 C C . SER A 1 102 ? -2.047 7.079 1.661 1.00 98.25 102 SER A C 1
ATOM 780 O O . SER A 1 102 ? -2.376 7.286 0.480 1.00 98.25 102 SER A O 1
ATOM 782 N N . PRO A 1 103 ? -2.584 7.792 2.674 1.00 98.19 103 PRO A N 1
ATOM 783 C CA . PRO A 1 103 ? -3.472 8.937 2.465 1.00 98.19 103 PRO A CA 1
ATOM 784 C C . PRO A 1 103 ? -2.848 10.004 1.564 1.00 98.19 103 PRO A C 1
ATOM 786 O O . PRO A 1 103 ? -3.523 10.592 0.716 1.00 98.19 103 PRO A O 1
ATOM 789 N N . PHE A 1 104 ? -1.539 10.212 1.708 1.00 98.38 104 PHE A N 1
ATOM 790 C CA . PHE A 1 104 ? -0.799 11.281 1.048 1.00 98.38 104 PHE A CA 1
ATOM 791 C C . PHE A 1 104 ? -0.277 10.901 -0.344 1.00 98.38 104 PHE A C 1
ATOM 793 O O . PHE A 1 104 ? 0.212 11.775 -1.046 1.00 98.38 104 PHE A O 1
ATOM 800 N N . LEU A 1 105 ? -0.414 9.649 -0.800 1.00 98.62 105 LEU A N 1
ATOM 801 C CA . LEU A 1 105 ? -0.060 9.285 -2.179 1.00 98.62 105 LEU A CA 1
ATOM 802 C C . LEU A 1 105 ? -0.971 10.035 -3.159 1.00 98.62 105 LEU A C 1
ATOM 804 O O . LEU A 1 105 ? -2.165 9.751 -3.174 1.00 98.62 105 LEU A O 1
ATOM 808 N N . GLY A 1 106 ? -0.429 10.977 -3.937 1.00 98.25 106 GLY A N 1
ATOM 809 C CA . GLY A 1 106 ? -1.173 11.886 -4.819 1.00 98.25 106 GLY A CA 1
ATOM 810 C C . GLY A 1 106 ? -1.229 11.442 -6.277 1.00 98.25 106 GLY A C 1
ATOM 811 O O . GLY A 1 106 ? -2.302 11.415 -6.880 1.00 98.25 106 GLY A O 1
ATOM 812 N N . GLN A 1 107 ? -0.069 11.076 -6.809 1.00 98.50 107 GLN A N 1
ATOM 813 C CA . GLN A 1 107 ? 0.154 10.730 -8.204 1.00 98.50 107 GLN A CA 1
ATOM 814 C C . GLN A 1 107 ? 0.956 9.438 -8.307 1.00 98.50 107 GLN A C 1
ATOM 816 O O . GLN A 1 107 ? 1.786 9.146 -7.444 1.00 98.50 107 GLN A O 1
ATOM 821 N N . VAL A 1 108 ? 0.723 8.691 -9.380 1.00 98.75 108 VAL A N 1
ATOM 822 C CA . VAL A 1 108 ? 1.476 7.480 -9.712 1.00 98.75 108 VAL A CA 1
ATOM 823 C C . VAL A 1 108 ? 1.842 7.467 -11.192 1.00 98.75 108 VAL A C 1
ATOM 825 O O . VAL A 1 108 ? 1.106 8.004 -12.015 1.00 98.75 108 VAL A O 1
ATOM 828 N N . SER A 1 109 ? 2.935 6.788 -11.522 1.00 98.56 109 SER A N 1
ATOM 829 C CA . SER A 1 109 ? 3.306 6.396 -12.888 1.00 98.56 109 SER A CA 1
ATOM 830 C C . SER A 1 109 ? 3.559 4.892 -12.911 1.00 98.56 109 SER A C 1
ATOM 832 O O . SER A 1 109 ? 3.886 4.303 -11.871 1.00 98.56 109 SER A O 1
ATOM 834 N N . PHE A 1 110 ? 3.374 4.255 -14.065 1.00 98.69 110 PHE A N 1
ATOM 835 C CA . PHE A 1 110 ? 3.476 2.809 -14.193 1.00 98.69 110 PHE A CA 1
ATOM 836 C C . PHE A 1 110 ? 4.276 2.401 -15.426 1.00 98.69 110 PHE A C 1
ATOM 838 O O . PHE A 1 110 ? 4.032 2.868 -16.532 1.00 98.69 110 PHE A O 1
ATOM 845 N N . GLY A 1 111 ? 5.180 1.445 -15.236 1.00 98.38 111 GLY A N 1
ATOM 846 C CA . GLY A 1 111 ? 5.923 0.804 -16.311 1.00 98.38 111 GLY A CA 1
ATOM 847 C C . GLY A 1 111 ? 5.864 -0.706 -16.178 1.00 98.38 111 GLY A C 1
ATOM 848 O O . GLY A 1 111 ? 5.862 -1.244 -15.070 1.00 98.38 111 GLY A O 1
ATOM 849 N N . ARG A 1 112 ? 5.823 -1.401 -17.312 1.00 98.00 112 ARG A N 1
ATOM 850 C CA . ARG A 1 112 ? 5.837 -2.861 -17.373 1.00 98.00 112 ARG A CA 1
ATOM 851 C C . ARG A 1 112 ? 6.689 -3.325 -18.538 1.00 98.00 112 ARG A C 1
ATOM 853 O O . ARG A 1 112 ? 6.602 -2.764 -19.625 1.00 98.00 112 ARG A O 1
ATOM 860 N N . VAL A 1 113 ? 7.452 -4.385 -18.303 1.00 97.69 113 VAL A N 1
ATOM 861 C CA . VAL A 1 113 ? 8.184 -5.103 -19.342 1.00 97.69 113 VAL A CA 1
ATOM 862 C C . VAL A 1 113 ? 7.939 -6.593 -19.172 1.00 97.69 113 VAL A C 1
ATOM 864 O O . VAL A 1 113 ? 7.969 -7.119 -18.060 1.00 97.69 113 VAL A O 1
ATOM 867 N N . ASP A 1 114 ? 7.703 -7.259 -20.293 1.00 96.00 114 ASP A N 1
ATOM 868 C CA . ASP A 1 114 ? 7.583 -8.704 -20.420 1.00 96.00 114 ASP A CA 1
ATOM 869 C C . ASP A 1 114 ? 8.768 -9.191 -21.255 1.00 96.00 114 ASP A C 1
ATOM 871 O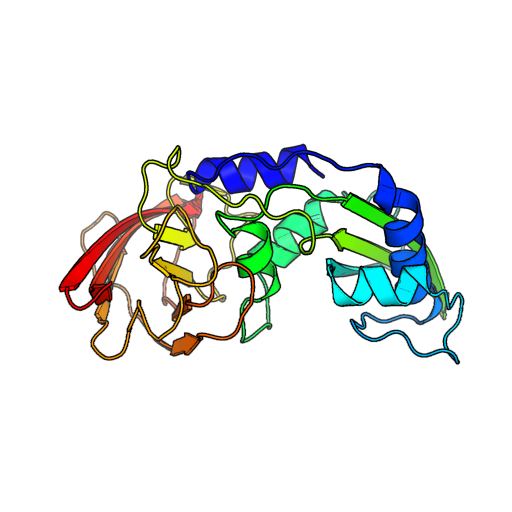 O . ASP A 1 114 ? 9.130 -8.560 -22.251 1.00 96.00 114 ASP A O 1
ATOM 875 N N . GLY A 1 115 ? 9.378 -10.307 -20.876 1.00 90.06 115 GLY A N 1
ATOM 876 C CA . GLY A 1 115 ? 10.517 -10.830 -21.616 1.00 90.06 115 GLY A CA 1
ATOM 877 C C . GLY A 1 115 ? 10.846 -12.279 -21.288 1.00 90.06 115 GLY A C 1
ATOM 878 O O . GLY A 1 115 ? 10.488 -12.775 -20.214 1.00 90.06 115 GLY A O 1
ATOM 879 N N . PRO A 1 116 ? 11.519 -12.976 -22.217 1.00 85.31 116 PRO A N 1
ATOM 880 C CA . PRO A 1 116 ? 11.992 -14.327 -21.973 1.00 85.31 116 PRO A CA 1
ATOM 881 C C . PRO A 1 116 ? 13.049 -14.341 -20.862 1.00 85.31 116 PRO A C 1
ATOM 883 O O . PRO A 1 116 ? 13.792 -13.379 -20.659 1.00 85.31 116 PRO A O 1
ATOM 886 N N . VAL A 1 117 ? 13.136 -15.470 -20.174 1.00 80.06 117 VAL A N 1
ATOM 887 C CA . VAL A 1 117 ? 14.193 -15.836 -19.230 1.00 80.06 117 VAL A CA 1
ATOM 888 C C . VAL A 1 117 ? 14.835 -17.141 -19.714 1.00 80.06 117 VAL A C 1
ATOM 890 O O . VAL A 1 117 ? 14.239 -17.878 -20.504 1.00 80.06 117 VAL A O 1
ATOM 893 N N . ASP A 1 118 ? 16.056 -17.440 -19.266 1.00 79.31 118 ASP A N 1
ATOM 894 C CA . ASP A 1 118 ? 16.746 -18.683 -19.642 1.00 79.31 118 ASP A CA 1
ATOM 895 C C . ASP A 1 118 ? 15.887 -19.921 -19.321 1.00 79.31 118 ASP A C 1
ATOM 897 O O . ASP A 1 118 ? 15.107 -19.928 -18.368 1.00 79.31 118 ASP A O 1
ATOM 901 N N . GLY A 1 119 ? 16.052 -20.987 -20.108 1.00 78.38 119 GLY A N 1
ATOM 902 C CA . GLY A 1 119 ? 15.340 -22.250 -19.884 1.00 78.38 119 GLY A CA 1
ATOM 903 C C . GLY A 1 119 ? 13.883 -22.261 -20.358 1.00 78.38 119 GLY A C 1
ATOM 904 O O . GLY A 1 119 ? 13.111 -23.100 -19.907 1.00 78.38 119 GLY A O 1
ATOM 905 N N . GLY A 1 120 ? 13.493 -21.344 -21.253 1.00 80.31 120 GLY A N 1
ATOM 906 C CA . GLY A 1 120 ? 12.145 -21.309 -21.841 1.00 80.31 120 GLY A CA 1
ATOM 907 C C . GLY A 1 120 ? 11.074 -20.717 -20.922 1.00 80.31 120 GLY A C 1
ATOM 908 O O . GLY A 1 120 ? 9.883 -20.873 -21.183 1.00 80.31 120 GLY A O 1
ATOM 909 N N . MET A 1 121 ? 11.483 -20.045 -19.843 1.00 88.31 121 MET A N 1
ATOM 910 C CA . MET A 1 121 ? 10.572 -19.317 -18.968 1.00 88.31 121 MET A CA 1
ATOM 911 C C . MET A 1 121 ? 10.335 -17.902 -19.510 1.00 88.31 121 MET A C 1
ATOM 913 O O . MET A 1 121 ? 11.128 -17.364 -20.278 1.00 88.31 121 MET A O 1
ATOM 917 N N . TYR A 1 122 ? 9.260 -17.265 -19.069 1.00 92.25 122 TYR A N 1
ATOM 918 C CA . TYR A 1 122 ? 8.964 -15.859 -19.305 1.00 92.25 122 TYR A CA 1
ATOM 919 C C . TYR A 1 122 ? 8.809 -15.156 -17.966 1.00 92.25 122 TYR A C 1
ATOM 921 O O . TYR A 1 122 ? 8.328 -15.733 -16.987 1.00 92.25 122 TYR A O 1
ATOM 929 N N . SER A 1 123 ? 9.215 -13.896 -17.928 1.00 94.31 123 SER A N 1
ATOM 930 C CA . SER A 1 123 ? 9.030 -13.022 -16.780 1.00 94.31 123 SER A CA 1
ATOM 931 C C . SER A 1 123 ? 8.304 -11.759 -17.198 1.00 94.31 123 SER A C 1
ATOM 933 O O . SER A 1 123 ? 8.467 -11.280 -18.321 1.00 94.31 123 SER A O 1
ATOM 935 N N . MET A 1 124 ? 7.540 -11.196 -16.271 1.00 96.06 124 MET A N 1
ATOM 936 C CA . MET A 1 124 ? 7.195 -9.786 -16.338 1.00 96.06 124 MET A CA 1
ATOM 937 C C . MET A 1 124 ? 7.676 -9.091 -15.080 1.00 96.06 124 MET A C 1
ATOM 939 O O . MET A 1 124 ? 7.633 -9.669 -13.993 1.00 96.06 124 MET A O 1
ATOM 943 N N . ALA A 1 125 ? 8.094 -7.843 -15.239 1.00 97.94 125 ALA A N 1
ATOM 944 C CA . ALA A 1 125 ? 8.279 -6.922 -14.138 1.00 97.94 125 ALA A CA 1
ATOM 945 C C . ALA A 1 125 ? 7.395 -5.699 -14.343 1.00 97.94 125 ALA A C 1
ATOM 947 O O . ALA A 1 125 ? 7.165 -5.258 -15.472 1.00 97.94 125 ALA A O 1
ATOM 948 N N . SER A 1 126 ? 6.932 -5.125 -13.242 1.00 98.44 126 SER A N 1
ATOM 949 C CA . SER A 1 126 ? 6.265 -3.834 -13.254 1.00 98.44 126 SER A CA 1
ATOM 950 C C . SER A 1 126 ? 6.744 -2.943 -12.125 1.00 98.44 126 SER A C 1
ATOM 952 O O . SER A 1 126 ? 7.055 -3.417 -11.032 1.00 98.44 126 SER A O 1
ATOM 954 N N . VAL A 1 127 ? 6.747 -1.649 -12.402 1.00 98.75 127 VAL A N 1
ATOM 955 C CA . VAL A 1 127 ? 7.224 -0.589 -11.524 1.00 98.75 127 VAL A CA 1
ATOM 956 C C . VAL A 1 127 ? 6.090 0.407 -11.358 1.00 98.75 127 VAL A C 1
ATOM 958 O O . VAL A 1 127 ? 5.582 0.938 -12.343 1.00 98.75 127 VAL A O 1
ATOM 961 N N . LEU A 1 128 ? 5.671 0.628 -10.114 1.00 98.81 128 LEU A N 1
ATOM 962 C CA . LEU A 1 128 ? 4.660 1.618 -9.757 1.00 98.81 128 LEU A CA 1
ATOM 963 C C . LEU A 1 128 ? 5.312 2.709 -8.915 1.00 98.81 128 LEU A C 1
ATOM 965 O O . LEU A 1 128 ? 5.621 2.459 -7.748 1.00 98.81 128 LEU A O 1
ATOM 969 N N . ARG A 1 129 ? 5.485 3.911 -9.473 1.00 98.69 129 ARG A N 1
ATOM 970 C CA . ARG A 1 129 ? 6.021 5.048 -8.717 1.00 98.69 129 ARG A CA 1
ATOM 971 C C . ARG A 1 129 ? 5.050 5.429 -7.606 1.00 98.69 129 ARG A C 1
ATOM 973 O O . ARG A 1 129 ? 3.893 5.739 -7.876 1.00 98.69 129 ARG A O 1
ATOM 980 N N . VAL A 1 130 ? 5.538 5.412 -6.368 1.00 98.44 130 VAL A N 1
ATOM 981 C CA . VAL A 1 130 ? 4.767 5.746 -5.156 1.00 98.44 130 VAL A CA 1
ATOM 982 C C . VAL A 1 130 ? 5.383 6.892 -4.355 1.00 98.44 130 VAL A C 1
ATOM 984 O O . VAL A 1 130 ? 4.796 7.318 -3.365 1.00 98.44 130 VAL A O 1
ATOM 987 N N . MET A 1 131 ? 6.543 7.398 -4.787 1.00 97.81 131 MET A N 1
ATOM 988 C CA . MET A 1 131 ? 7.228 8.538 -4.175 1.00 97.81 131 MET A CA 1
ATOM 989 C C . MET A 1 131 ? 7.406 9.697 -5.163 1.00 97.81 131 MET A C 1
ATOM 991 O O . MET A 1 131 ? 7.570 9.489 -6.372 1.00 97.81 131 MET A O 1
ATOM 995 N N . GLY A 1 132 ? 7.438 10.925 -4.644 1.00 95.44 132 GLY A N 1
ATOM 996 C CA . GLY A 1 132 ? 7.633 12.152 -5.428 1.00 95.44 132 GLY A CA 1
ATOM 997 C C . GLY A 1 132 ? 6.375 12.621 -6.163 1.00 95.44 132 GLY A C 1
ATOM 998 O O . GLY A 1 132 ? 6.467 13.257 -7.205 1.00 95.44 132 GLY A O 1
ATOM 999 N N . GLY A 1 133 ? 5.204 12.234 -5.672 1.00 95.31 133 GLY A N 1
ATOM 1000 C CA . GLY A 1 133 ? 3.891 12.609 -6.198 1.00 95.31 133 GLY A CA 1
ATOM 1001 C C . GLY A 1 133 ? 2.882 12.814 -5.073 1.00 95.31 133 GLY A C 1
ATOM 1002 O O . GLY A 1 133 ? 1.686 12.629 -5.269 1.00 95.31 133 GLY A O 1
ATOM 1003 N N . GLU A 1 134 ? 3.351 13.078 -3.859 1.00 97.12 134 GLU A N 1
ATOM 1004 C CA . GLU A 1 134 ? 2.535 13.162 -2.662 1.00 97.12 134 GLU A CA 1
ATOM 1005 C C . 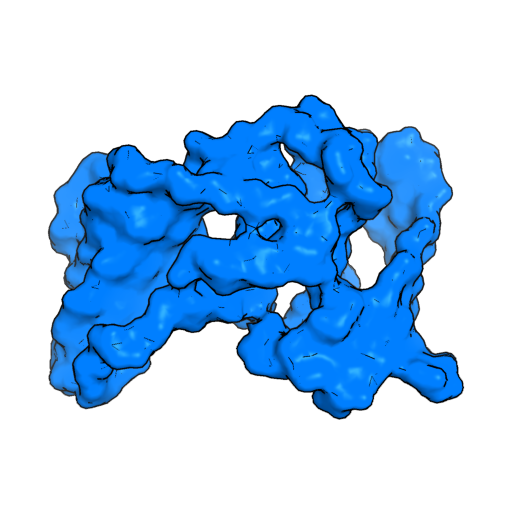GLU A 1 134 ? 1.699 14.447 -2.651 1.00 97.12 134 GLU A C 1
ATOM 1007 O O . GLU A 1 134 ? 2.172 15.534 -2.980 1.00 97.12 134 GLU A O 1
ATOM 1012 N N . ARG A 1 135 ? 0.443 14.333 -2.219 1.00 96.75 135 ARG A N 1
ATOM 1013 C CA . ARG A 1 135 ? -0.371 15.495 -1.849 1.00 96.75 135 ARG A CA 1
ATOM 1014 C C . ARG A 1 135 ? -0.008 15.933 -0.433 1.00 96.75 135 ARG A C 1
ATOM 1016 O O . ARG A 1 135 ? 0.350 15.102 0.393 1.00 96.75 135 ARG A O 1
ATOM 1023 N N . SER A 1 136 ? -0.152 17.217 -0.127 1.00 95.31 136 SER A N 1
ATOM 1024 C CA . SER A 1 136 ? 0.140 17.771 1.206 1.00 95.31 136 SER A CA 1
ATOM 1025 C C . SER A 1 136 ? -1.061 17.760 2.156 1.00 95.31 136 SER A C 1
ATOM 1027 O O . SER A 1 136 ? -0.891 17.860 3.369 1.00 95.31 136 SER A O 1
ATOM 1029 N N . ASN A 1 137 ? -2.277 17.629 1.622 1.00 96.44 137 ASN A N 1
ATOM 1030 C CA . ASN A 1 137 ? -3.517 17.762 2.377 1.00 96.44 137 ASN A CA 1
ATOM 1031 C C . ASN A 1 137 ? -4.491 16.626 2.040 1.00 96.44 137 ASN A C 1
ATOM 1033 O O . ASN A 1 137 ? -4.744 16.326 0.871 1.00 96.44 137 ASN A O 1
ATOM 1037 N N . VAL A 1 138 ? -5.031 16.000 3.084 1.00 97.75 138 VAL A N 1
ATOM 1038 C CA . VAL A 1 138 ? -6.030 14.927 3.023 1.00 97.75 138 VAL A CA 1
ATOM 1039 C C . VAL A 1 138 ? -7.247 15.231 3.902 1.00 97.75 138 VAL A C 1
ATOM 1041 O O . VAL A 1 138 ? -7.983 14.323 4.273 1.00 97.75 138 VAL A O 1
ATOM 1044 N N . SER A 1 139 ? -7.495 16.500 4.238 1.00 96.94 139 SER A N 1
ATOM 1045 C CA . SER A 1 139 ? -8.617 16.928 5.089 1.00 96.94 139 SER A CA 1
ATOM 1046 C C . SER A 1 139 ? -9.993 16.573 4.518 1.00 96.94 139 SER A C 1
ATOM 1048 O O . SER A 1 139 ? -10.958 16.520 5.269 1.00 96.94 139 SER A O 1
ATOM 1050 N N . ALA A 1 140 ? -10.082 16.285 3.215 1.00 96.00 140 ALA A N 1
ATOM 1051 C CA . ALA A 1 140 ? -11.294 15.769 2.580 1.00 96.00 140 ALA A CA 1
ATOM 1052 C C . ALA A 1 140 ? -11.631 14.315 2.980 1.00 96.00 140 ALA A C 1
ATOM 1054 O O . ALA A 1 140 ? -12.753 13.868 2.755 1.00 96.00 140 ALA A O 1
ATOM 1055 N N . MET A 1 141 ? -10.690 13.564 3.564 1.00 96.38 141 MET A N 1
ATOM 1056 C CA . MET A 1 141 ? -10.974 12.238 4.115 1.00 96.38 141 MET A CA 1
ATOM 1057 C C . MET A 1 141 ? -11.794 12.348 5.399 1.00 96.38 141 MET A C 1
ATOM 1059 O O . MET A 1 141 ? -11.466 13.122 6.299 1.00 96.38 141 MET A O 1
ATOM 1063 N N . THR A 1 142 ? -12.811 11.501 5.530 1.00 93.50 142 THR A N 1
ATOM 1064 C CA . THR A 1 142 ? -13.671 11.447 6.720 1.00 93.50 142 THR A CA 1
ATOM 1065 C C . THR A 1 142 ? -13.105 10.565 7.830 1.00 93.50 142 THR A C 1
ATOM 1067 O O . THR A 1 142 ? -13.424 10.780 8.995 1.00 93.50 142 THR A O 1
ATOM 1070 N N . THR A 1 143 ? -12.242 9.601 7.503 1.00 94.25 143 THR A N 1
ATOM 1071 C CA . THR A 1 143 ? -11.607 8.714 8.483 1.00 94.25 143 THR A CA 1
ATOM 1072 C C . THR A 1 143 ? -10.311 9.309 9.034 1.00 94.25 143 THR A C 1
ATOM 1074 O O . THR A 1 143 ? -9.603 10.056 8.355 1.00 94.25 143 THR A O 1
ATOM 1077 N N . ASP A 1 144 ? -9.982 8.932 10.270 1.00 96.88 144 ASP A N 1
ATOM 1078 C CA . ASP A 1 144 ? -8.727 9.288 10.953 1.00 96.88 144 ASP A CA 1
ATOM 1079 C C . ASP A 1 144 ? -7.785 8.079 11.080 1.00 96.88 144 ASP A C 1
ATOM 1081 O O . ASP A 1 144 ? -6.909 8.023 11.943 1.00 96.88 144 ASP A O 1
ATOM 1085 N N . PHE A 1 145 ? -7.987 7.071 10.234 1.00 98.44 145 PHE A N 1
ATOM 1086 C CA . PHE A 1 145 ? -7.160 5.877 10.174 1.00 98.44 145 PHE A CA 1
ATOM 1087 C C . PHE A 1 145 ? -7.214 5.242 8.785 1.00 98.44 145 PHE A C 1
ATOM 1089 O O . PHE A 1 145 ? -8.123 5.499 7.992 1.00 98.44 145 PHE A O 1
ATOM 1096 N N . VAL A 1 146 ? -6.252 4.361 8.532 1.00 98.38 146 VAL A N 1
ATOM 1097 C CA . VAL A 1 146 ? -6.245 3.431 7.405 1.00 98.38 146 VAL A CA 1
ATOM 1098 C C . VAL A 1 146 ? -6.095 2.026 7.966 1.00 98.38 146 VAL A C 1
ATOM 1100 O O . VAL A 1 146 ? -5.170 1.761 8.729 1.00 98.38 146 VAL A O 1
ATOM 1103 N N . ALA A 1 147 ? -7.003 1.125 7.605 1.00 98.38 147 ALA A N 1
ATOM 1104 C CA . ALA A 1 147 ? -6.963 -0.272 8.022 1.00 98.38 147 ALA A CA 1
ATOM 1105 C C . ALA A 1 147 ? -7.027 -1.198 6.811 1.00 98.38 147 ALA A C 1
ATOM 1107 O O . ALA A 1 147 ? -7.678 -0.872 5.820 1.00 98.38 147 ALA A O 1
ATOM 1108 N N . TYR A 1 148 ? -6.382 -2.356 6.899 1.00 98.31 148 TYR A N 1
ATOM 1109 C CA . TYR A 1 148 ? -6.478 -3.410 5.902 1.00 98.31 148 TYR A CA 1
ATOM 1110 C C . TYR A 1 148 ? -6.609 -4.782 6.581 1.00 98.31 148 TYR A C 1
ATOM 1112 O O . TYR A 1 148 ? -5.735 -5.140 7.381 1.00 98.31 148 TYR A O 1
ATOM 1120 N N . PRO A 1 149 ? -7.656 -5.560 6.245 1.00 97.75 149 PRO A N 1
ATOM 1121 C CA . PRO A 1 149 ? -8.795 -5.207 5.384 1.00 97.75 149 PRO A CA 1
ATOM 1122 C C . PRO A 1 149 ? -9.753 -4.212 6.075 1.00 97.75 149 PRO A C 1
ATOM 1124 O O . PRO A 1 149 ? -9.689 -4.019 7.287 1.00 97.75 149 PRO A O 1
ATOM 1127 N N . HIS A 1 150 ? -10.638 -3.567 5.308 1.00 96.19 150 HIS A N 1
ATOM 1128 C CA . HIS A 1 150 ? -11.652 -2.634 5.824 1.00 96.19 150 HIS A CA 1
ATOM 1129 C C . HIS A 1 150 ? -12.928 -2.682 4.977 1.00 96.19 150 HIS A C 1
ATOM 1131 O O . HIS A 1 150 ? -12.850 -2.669 3.749 1.00 96.19 150 HIS A O 1
ATOM 1137 N N . GLY A 1 151 ? -14.095 -2.722 5.624 1.00 95.44 151 GLY A N 1
ATOM 1138 C CA . GLY A 1 151 ? -15.385 -2.837 4.943 1.00 95.44 151 GLY A CA 1
ATOM 1139 C C . GLY A 1 151 ? -15.553 -4.171 4.205 1.00 95.44 151 GLY A C 1
ATOM 1140 O O . GLY A 1 151 ? -14.977 -5.189 4.588 1.00 95.44 151 GLY A O 1
ATOM 1141 N N . ASN A 1 152 ? -16.354 -4.179 3.142 1.00 95.38 152 ASN A N 1
ATOM 1142 C CA . ASN A 1 152 ? -16.507 -5.359 2.293 1.00 95.38 152 ASN A CA 1
ATOM 1143 C C . ASN A 1 152 ? -15.249 -5.544 1.433 1.00 95.38 152 ASN A C 1
ATOM 1145 O O . ASN A 1 152 ? -14.916 -4.682 0.617 1.00 95.38 152 ASN A O 1
ATOM 1149 N N . TYR A 1 153 ? -14.555 -6.662 1.623 1.00 96.25 153 TYR A N 1
ATOM 1150 C CA . TYR A 1 153 ? -13.232 -6.910 1.071 1.00 96.25 153 TYR A CA 1
ATOM 1151 C C . TYR A 1 153 ? -13.208 -8.169 0.204 1.00 96.25 153 TYR A C 1
ATOM 1153 O O . TYR A 1 153 ? -13.506 -9.250 0.715 1.00 96.25 153 TYR A O 1
ATOM 1161 N N . PRO A 1 154 ? -12.827 -8.071 -1.082 1.00 95.62 154 PRO A N 1
ATOM 1162 C CA . PRO A 1 154 ? -12.721 -9.244 -1.934 1.00 95.62 154 PRO A CA 1
ATOM 1163 C C . PRO A 1 154 ? -11.663 -10.221 -1.432 1.00 95.62 154 PRO A C 1
ATOM 1165 O O . PRO A 1 154 ? -10.522 -9.852 -1.150 1.00 95.62 154 PRO A O 1
ATOM 1168 N N . SER A 1 155 ? -12.029 -11.492 -1.398 1.00 91.88 155 SER A N 1
ATOM 1169 C CA . SER A 1 155 ? -11.190 -12.595 -0.939 1.00 91.88 155 SER A CA 1
ATOM 1170 C C . SER A 1 155 ? -9.999 -12.816 -1.870 1.00 91.88 155 SER A C 1
ATOM 1172 O O . SER A 1 155 ? -8.952 -13.264 -1.426 1.00 91.88 155 SER A O 1
ATOM 1174 N N . ALA A 1 156 ? -10.117 -12.440 -3.149 1.00 93.62 156 ALA A N 1
ATOM 1175 C CA . ALA A 1 156 ? -9.003 -12.449 -4.100 1.00 93.62 156 ALA A CA 1
ATOM 1176 C C . ALA A 1 156 ? -7.921 -11.400 -3.777 1.00 93.62 156 ALA A C 1
ATOM 1178 O O . ALA A 1 156 ? -6.811 -11.474 -4.299 1.00 93.62 156 ALA A O 1
ATOM 1179 N N . GLU A 1 157 ? -8.240 -10.420 -2.930 1.00 96.00 157 GLU A N 1
ATOM 1180 C CA . GLU A 1 157 ? -7.367 -9.304 -2.573 1.00 96.00 157 GLU A CA 1
ATOM 1181 C C . GLU A 1 157 ? -6.885 -9.369 -1.127 1.00 96.00 157 GLU A C 1
ATOM 1183 O O . GLU A 1 157 ? -6.282 -8.416 -0.653 1.00 96.00 157 GLU A O 1
ATOM 1188 N N . PHE A 1 158 ? -7.140 -10.480 -0.434 1.00 95.56 158 PHE A N 1
ATOM 1189 C CA . PHE A 1 158 ? -6.746 -10.719 0.947 1.00 95.56 158 PHE A CA 1
ATOM 1190 C C . PHE A 1 158 ? -6.258 -12.160 1.119 1.00 95.56 158 PHE A C 1
ATOM 1192 O O . PHE A 1 158 ? -6.702 -13.073 0.434 1.00 95.56 158 PHE A O 1
ATOM 1199 N N . SER A 1 159 ? -5.344 -12.388 2.060 1.00 95.12 159 SER A N 1
ATOM 1200 C CA . SER A 1 159 ? -4.850 -13.726 2.389 1.00 95.12 159 SER A CA 1
ATOM 1201 C C . SER A 1 159 ? -4.972 -13.935 3.891 1.00 95.12 159 SER A C 1
ATOM 1203 O O . SER A 1 159 ? -4.366 -13.202 4.668 1.00 95.12 159 SER A O 1
ATOM 1205 N N . THR A 1 160 ? -5.734 -14.948 4.307 1.00 94.75 160 THR A N 1
ATOM 1206 C CA . THR A 1 160 ? -6.032 -15.232 5.725 1.00 94.75 160 THR A CA 1
ATOM 1207 C C . THR A 1 160 ? -4.803 -15.627 6.549 1.00 94.75 160 THR A C 1
ATOM 1209 O O . THR A 1 160 ? -4.848 -15.589 7.774 1.00 94.75 160 THR A O 1
ATOM 1212 N N . SER A 1 161 ? -3.694 -15.976 5.891 1.00 92.44 161 SER A N 1
ATOM 1213 C CA . SER A 1 161 ? -2.394 -16.275 6.506 1.00 92.44 161 SER A CA 1
ATOM 1214 C C . SER A 1 161 ? -1.502 -15.047 6.748 1.00 92.44 161 SER A C 1
ATOM 1216 O O . SER A 1 161 ? -0.469 -15.162 7.424 1.00 92.44 161 SER A O 1
ATOM 1218 N N . GLU A 1 162 ? -1.855 -13.899 6.163 1.00 94.81 162 GLU A N 1
ATOM 1219 C CA . GLU A 1 162 ? -1.036 -12.684 6.158 1.00 94.81 162 GLU A CA 1
ATOM 1220 C C . GLU A 1 162 ? -1.475 -11.684 7.230 1.00 94.81 162 GLU A C 1
ATOM 1222 O O . GLU A 1 162 ? -2.528 -11.810 7.856 1.00 94.81 162 GLU A O 1
ATOM 1227 N N . PHE A 1 163 ? -0.632 -10.679 7.458 1.00 97.50 163 PHE A N 1
ATOM 1228 C CA . PHE A 1 163 ? -0.896 -9.641 8.445 1.00 97.50 163 PHE A CA 1
ATOM 1229 C C . PHE A 1 163 ? -2.086 -8.761 8.057 1.00 97.50 163 PHE A C 1
ATOM 1231 O O . PHE A 1 163 ? -2.177 -8.284 6.921 1.00 97.50 163 PHE A O 1
ATOM 1238 N N . LEU A 1 164 ? -2.919 -8.448 9.045 1.00 98.56 164 LEU A N 1
ATOM 1239 C CA . LEU A 1 164 ? -3.760 -7.256 9.054 1.00 98.56 164 LEU A CA 1
ATOM 1240 C C . LEU A 1 164 ? -2.893 -6.054 9.437 1.00 98.56 164 LEU A C 1
ATOM 1242 O O . LEU A 1 164 ? -1.863 -6.216 10.096 1.00 98.56 164 LEU A O 1
ATOM 1246 N N . SER A 1 165 ? -3.297 -4.855 9.028 1.00 98.50 165 SER A N 1
ATOM 1247 C CA . SER A 1 165 ? -2.556 -3.628 9.334 1.00 98.50 165 SER A CA 1
ATOM 1248 C C . SER A 1 165 ? -3.467 -2.449 9.639 1.00 98.50 165 SER A C 1
ATOM 1250 O O . SER A 1 165 ? -4.549 -2.328 9.067 1.00 98.50 165 SER A O 1
ATOM 1252 N N . PHE A 1 166 ? -2.995 -1.556 10.500 1.00 98.81 166 PHE A N 1
ATOM 1253 C CA . PHE A 1 166 ? -3.670 -0.333 10.907 1.00 98.81 166 PHE A CA 1
ATOM 1254 C C . PHE A 1 166 ? -2.670 0.811 11.054 1.00 98.81 166 PHE A C 1
ATOM 1256 O O . PHE A 1 166 ? -1.605 0.633 11.641 1.00 98.81 166 PHE A O 1
ATOM 1263 N N . SER A 1 167 ? -3.055 1.998 10.602 1.00 98.56 167 SER A N 1
ATOM 1264 C CA . SER A 1 167 ? -2.318 3.233 10.839 1.00 98.56 167 SER A CA 1
ATOM 1265 C C . SER A 1 167 ? -3.273 4.341 11.272 1.00 98.56 167 SER A C 1
ATOM 1267 O O . SER A 1 167 ? -4.270 4.595 10.595 1.00 98.56 167 SER A O 1
ATOM 1269 N N . ALA A 1 168 ? -2.962 5.027 12.369 1.00 98.50 168 ALA A N 1
ATOM 1270 C CA . ALA A 1 168 ? -3.679 6.220 12.804 1.00 98.50 168 ALA A CA 1
ATOM 1271 C C . ALA A 1 168 ? -3.190 7.458 12.037 1.00 98.50 168 ALA A C 1
ATOM 1273 O O . ALA A 1 168 ? -1.999 7.590 11.736 1.00 98.50 168 ALA A O 1
ATOM 1274 N N . ILE A 1 169 ? -4.109 8.383 11.764 1.00 98.44 169 ILE A N 1
ATOM 1275 C CA . ILE A 1 169 ? -3.825 9.680 11.149 1.00 98.44 169 ILE A CA 1
ATOM 1276 C C . ILE A 1 169 ? -3.892 10.745 12.249 1.00 98.44 169 ILE A C 1
ATOM 1278 O O . ILE A 1 169 ? -4.966 11.167 12.669 1.00 98.44 169 ILE A O 1
ATOM 1282 N N . ALA A 1 170 ? -2.728 11.171 12.729 1.00 98.25 170 ALA A N 1
ATOM 1283 C CA . ALA A 1 170 ? -2.579 12.251 13.699 1.00 98.25 170 ALA A CA 1
ATOM 1284 C C . ALA A 1 170 ? -2.652 13.647 13.059 1.00 98.25 170 ALA A C 1
ATOM 1286 O O . ALA A 1 170 ? -3.049 14.604 13.724 1.00 98.25 170 ALA A O 1
ATOM 1287 N N . SER A 1 171 ? -2.281 13.766 11.779 1.00 97.94 171 SER A N 1
ATOM 1288 C CA . SER A 1 171 ? -2.379 15.004 11.005 1.00 97.94 171 SER A CA 1
ATOM 1289 C C . SER A 1 171 ? -2.810 14.726 9.569 1.00 97.94 171 SER A C 1
ATOM 1291 O O . SER A 1 171 ? -2.202 13.908 8.879 1.00 97.94 171 SER A O 1
ATOM 1293 N N . LYS A 1 172 ? -3.828 15.458 9.100 1.00 98.06 172 LYS A N 1
ATOM 1294 C CA . LYS A 1 172 ? -4.305 15.439 7.704 1.00 98.06 172 LYS A CA 1
ATOM 1295 C C . LYS A 1 172 ? -3.617 16.476 6.810 1.00 98.06 172 LYS A C 1
ATOM 1297 O O . LYS A 1 172 ? -3.869 16.516 5.611 1.00 98.06 172 LYS A O 1
ATOM 1302 N N . THR A 1 173 ? -2.748 17.309 7.373 1.00 97.50 173 THR A N 1
ATOM 1303 C CA . THR A 1 173 ? -2.071 18.410 6.664 1.00 97.50 173 THR A CA 1
ATOM 1304 C C . THR A 1 173 ? -0.550 18.266 6.650 1.00 97.50 173 THR A C 1
ATOM 1306 O O . THR A 1 173 ? 0.145 19.129 6.124 1.00 97.50 173 THR A O 1
ATOM 1309 N N . SER A 1 174 ? -0.014 17.187 7.227 1.00 95.81 174 SER A N 1
ATOM 1310 C CA . SER A 1 174 ? 1.417 16.885 7.205 1.00 95.81 174 SER A CA 1
ATOM 1311 C C . SER A 1 174 ? 1.660 15.382 7.312 1.00 95.81 174 SER A C 1
ATOM 1313 O O . SER A 1 174 ? 1.392 14.778 8.349 1.00 95.81 174 SER A O 1
ATOM 1315 N N . ALA A 1 175 ? 2.208 14.776 6.255 1.00 93.62 175 ALA A N 1
ATOM 1316 C CA . ALA A 1 175 ? 2.526 13.347 6.228 1.00 93.62 175 ALA A CA 1
ATOM 1317 C C . ALA A 1 175 ? 3.560 12.952 7.295 1.00 93.62 175 ALA A C 1
ATOM 1319 O O . ALA A 1 175 ? 3.420 11.909 7.933 1.00 93.62 175 ALA A O 1
ATOM 1320 N N . SER A 1 176 ? 4.564 13.802 7.534 1.00 93.88 176 SER A N 1
ATOM 1321 C CA . SER A 1 176 ? 5.616 13.559 8.527 1.00 93.88 176 SER A CA 1
ATOM 1322 C C . SER A 1 176 ? 5.118 13.686 9.969 1.00 93.88 176 SER A C 1
ATOM 1324 O O . SER A 1 176 ? 5.631 12.993 10.845 1.00 93.88 176 SER A O 1
ATOM 1326 N N . ALA A 1 177 ? 4.068 14.477 10.220 1.00 96.69 177 ALA A N 1
ATOM 1327 C CA . ALA A 1 177 ? 3.420 14.614 11.530 1.00 96.69 177 ALA A CA 1
ATOM 1328 C C . ALA A 1 177 ? 2.452 13.455 11.852 1.00 96.69 177 ALA A C 1
ATOM 1330 O O . ALA A 1 177 ? 1.382 13.649 12.425 1.00 96.69 177 ALA A O 1
ATOM 1331 N N . ASN A 1 178 ? 2.816 12.242 11.444 1.00 97.81 178 ASN A N 1
ATOM 1332 C CA . ASN A 1 178 ? 2.102 10.998 11.730 1.00 97.81 178 ASN A CA 1
ATOM 1333 C C . ASN A 1 178 ? 3.067 9.915 12.246 1.00 97.81 178 ASN A C 1
ATOM 1335 O O . ASN A 1 178 ? 2.751 8.730 12.185 1.00 97.81 178 ASN A O 1
ATOM 1339 N N . GLY A 1 179 ? 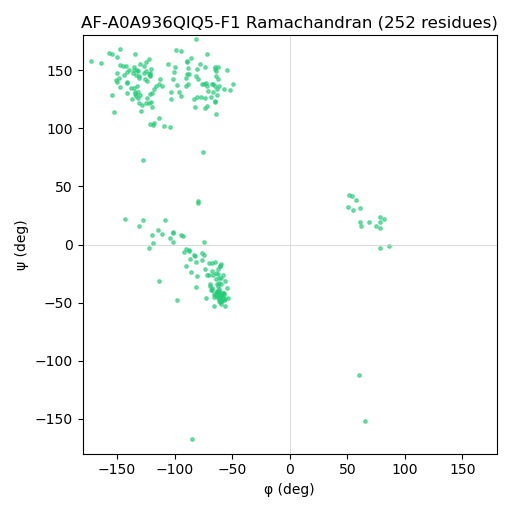4.275 10.297 12.670 1.00 97.88 179 GLY A N 1
ATOM 1340 C CA . GLY A 1 179 ? 5.319 9.369 13.102 1.00 97.88 179 GLY A CA 1
ATOM 1341 C C . GLY A 1 179 ? 5.194 8.968 14.571 1.00 97.88 179 GLY A C 1
ATOM 1342 O O . GLY A 1 179 ? 4.207 9.278 15.239 1.00 97.88 179 GLY A O 1
ATOM 1343 N N . SER A 1 180 ? 6.242 8.338 15.104 1.00 97.56 180 SER A N 1
ATOM 1344 C CA . SER A 1 180 ? 6.328 7.927 16.516 1.00 97.56 180 SER A CA 1
ATOM 1345 C C . SER A 1 180 ? 6.248 9.086 17.521 1.00 97.56 180 SER A C 1
ATOM 1347 O O . SER A 1 180 ? 5.942 8.861 18.687 1.00 97.56 180 SER A O 1
ATOM 1349 N N . GLY A 1 181 ? 6.493 10.326 17.083 1.00 97.50 181 GLY A N 1
ATOM 1350 C CA . GLY A 1 181 ? 6.288 11.522 17.907 1.00 97.50 181 GLY A CA 1
ATOM 1351 C C . GLY A 1 181 ? 4.814 11.894 18.108 1.00 97.50 181 GLY A C 1
ATOM 1352 O O . GLY A 1 181 ? 4.495 12.605 19.055 1.00 97.50 181 GLY A O 1
ATOM 1353 N N . GLN A 1 182 ? 3.914 11.427 17.236 1.00 98.56 182 GLN A N 1
ATOM 1354 C CA . GLN A 1 182 ? 2.478 11.719 17.305 1.00 98.56 182 GLN A CA 1
ATOM 1355 C C . GLN A 1 182 ? 1.638 10.483 17.612 1.00 98.56 182 GLN A C 1
ATOM 1357 O O . GLN A 1 182 ? 0.585 10.608 18.231 1.00 98.56 182 GLN A O 1
ATOM 1362 N N . VAL A 1 183 ? 2.072 9.301 17.176 1.00 98.75 183 VAL A N 1
ATOM 1363 C CA . VAL A 1 183 ? 1.326 8.051 17.319 1.00 98.75 183 VAL A CA 1
ATOM 1364 C C . VAL A 1 183 ? 2.157 7.043 18.100 1.00 98.75 183 VAL A C 1
ATOM 1366 O O . VAL A 1 183 ? 3.299 6.771 17.738 1.00 98.75 183 VAL A O 1
ATOM 1369 N N . SER A 1 184 ? 1.566 6.439 19.131 1.00 98.62 184 SER A N 1
ATOM 1370 C CA . SER A 1 184 ? 2.170 5.321 19.858 1.00 98.62 184 SER A CA 1
ATOM 1371 C C . SER A 1 184 ? 1.193 4.164 20.037 1.00 98.62 184 SER A C 1
ATOM 1373 O O . SER A 1 184 ? 0.064 4.336 20.500 1.00 98.62 184 SER A O 1
ATOM 1375 N N . TYR A 1 185 ? 1.676 2.968 19.706 1.00 98.75 185 TYR A N 1
ATOM 1376 C CA . TYR A 1 185 ? 0.990 1.687 19.886 1.00 98.75 185 TYR A CA 1
ATOM 1377 C C . TYR A 1 185 ? 1.480 0.895 21.107 1.00 98.75 185 TYR A C 1
ATOM 1379 O O . TYR A 1 185 ? 1.137 -0.275 21.245 1.00 98.75 185 TYR A O 1
ATOM 1387 N N . ALA A 1 186 ? 2.295 1.489 21.986 1.00 98.31 186 ALA A N 1
ATOM 1388 C CA . ALA A 1 186 ? 2.918 0.770 23.104 1.00 98.31 186 ALA A CA 1
ATOM 1389 C C . ALA A 1 186 ? 1.902 0.137 24.075 1.00 98.31 186 ALA A C 1
ATOM 1391 O O . ALA A 1 186 ? 2.150 -0.942 24.600 1.00 98.31 186 ALA A O 1
ATOM 1392 N N . ALA A 1 187 ? 0.751 0.785 24.277 1.00 98.44 187 ALA A N 1
ATOM 1393 C CA . ALA A 1 187 ? -0.345 0.277 25.102 1.00 98.44 187 ALA A CA 1
ATOM 1394 C C . ALA A 1 187 ? -1.487 -0.333 24.268 1.00 98.44 187 ALA A C 1
ATOM 1396 O O . ALA A 1 187 ? -2.571 -0.576 24.798 1.00 98.44 187 ALA A O 1
ATOM 1397 N N . ALA A 1 188 ? -1.280 -0.538 22.960 1.00 98.69 188 ALA A N 1
ATOM 1398 C CA . ALA A 1 188 ? -2.356 -0.947 22.075 1.00 98.69 188 ALA A CA 1
ATOM 1399 C C . ALA A 1 188 ? -2.777 -2.399 22.327 1.00 98.69 188 ALA A C 1
ATOM 1401 O O . ALA A 1 188 ? -1.937 -3.298 22.350 1.00 98.69 188 ALA A O 1
ATOM 1402 N N . VAL A 1 189 ? -4.084 -2.639 22.436 1.00 98.69 189 VAL A N 1
ATOM 1403 C CA . VAL A 1 189 ? -4.656 -3.989 22.529 1.00 98.69 189 VAL A CA 1
ATOM 1404 C C . VAL A 1 189 ? -5.597 -4.207 21.356 1.00 98.69 189 VAL A C 1
ATOM 1406 O O . VAL A 1 189 ? -6.599 -3.504 21.212 1.00 98.69 189 VAL A O 1
ATOM 1409 N N . VAL A 1 190 ? -5.274 -5.191 20.516 1.00 98.88 190 VAL A N 1
ATOM 1410 C CA . VAL A 1 190 ? -6.098 -5.577 19.369 1.00 98.88 190 VAL A CA 1
ATOM 1411 C C . VAL A 1 190 ? -7.017 -6.733 19.751 1.00 98.88 190 VAL A C 1
ATOM 1413 O O . VAL A 1 190 ? -6.570 -7.781 20.211 1.00 98.88 190 VAL A O 1
ATOM 1416 N N . THR A 1 191 ? -8.312 -6.569 19.494 1.00 98.75 191 THR A N 1
ATOM 1417 C CA . THR A 1 191 ? -9.313 -7.635 19.609 1.00 98.75 191 THR A CA 1
ATOM 1418 C C . THR A 1 191 ? -10.082 -7.767 18.303 1.00 98.75 191 THR A C 1
ATOM 1420 O O . THR A 1 191 ? -10.373 -6.773 17.638 1.00 98.75 191 THR A O 1
ATOM 1423 N N . VAL A 1 192 ? -10.412 -9.002 17.928 1.00 98.81 192 VAL A N 1
ATOM 1424 C CA . VAL A 1 192 ? -11.181 -9.298 16.716 1.00 98.81 192 VAL A CA 1
ATOM 1425 C C . VAL A 1 192 ? -12.324 -10.226 17.084 1.00 98.81 192 VAL A C 1
ATOM 1427 O O . VAL A 1 192 ? -12.099 -11.250 17.725 1.00 98.81 192 VAL A O 1
ATOM 1430 N N . LYS A 1 193 ? -13.545 -9.871 16.685 1.00 98.56 193 LYS A N 1
ATOM 1431 C CA . LYS A 1 193 ? -14.744 -10.699 16.871 1.00 98.56 193 LYS A CA 1
ATOM 1432 C C . LYS A 1 193 ? -15.395 -11.002 15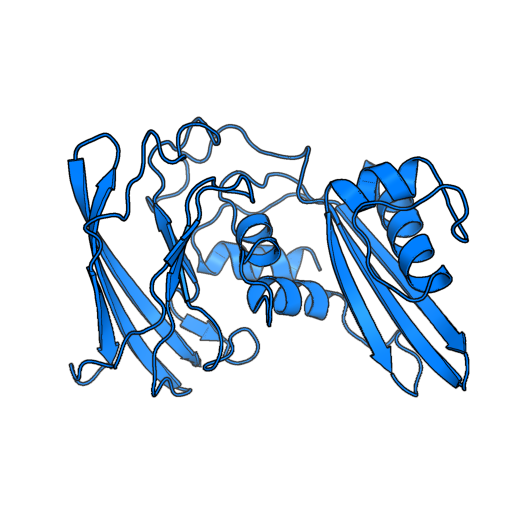.531 1.00 98.56 193 LYS A C 1
ATOM 1434 O O . LYS A 1 193 ? -15.372 -10.143 14.657 1.00 98.56 193 LYS A O 1
ATOM 1439 N N . ASN A 1 194 ? -15.975 -12.188 15.364 1.00 97.12 194 ASN A N 1
ATOM 1440 C CA . ASN A 1 194 ? -16.826 -12.489 14.206 1.00 97.12 194 ASN A CA 1
ATOM 1441 C C . ASN A 1 194 ? -18.258 -11.950 14.406 1.00 97.12 194 ASN A C 1
ATOM 1443 O O . ASN A 1 194 ? -18.606 -11.450 15.477 1.00 97.12 194 ASN A O 1
ATOM 1447 N N . GLY A 1 195 ? -19.110 -12.105 13.390 1.00 92.06 195 GLY A N 1
ATOM 1448 C CA . GLY A 1 195 ? -20.516 -11.682 13.429 1.00 92.06 195 GLY A CA 1
ATOM 1449 C C . GLY A 1 195 ? -21.384 -12.336 14.517 1.00 92.06 195 GLY A C 1
ATOM 1450 O O . GLY A 1 195 ? -22.437 -11.797 14.833 1.00 92.06 195 GLY A O 1
ATOM 1451 N N . SER A 1 196 ? -20.947 -13.449 15.122 1.00 93.81 196 SER A N 1
ATOM 1452 C CA . SER A 1 196 ? -21.627 -14.073 16.275 1.00 93.81 196 SER A CA 1
ATOM 1453 C C . SER A 1 196 ? -21.181 -13.507 17.631 1.00 93.81 196 SER A C 1
ATOM 1455 O O . SER A 1 196 ? -21.704 -13.893 18.671 1.00 93.81 196 SER A O 1
ATOM 1457 N N . GLY A 1 197 ? -20.193 -12.604 17.641 1.00 95.06 197 GLY A N 1
ATOM 1458 C CA . GLY A 1 197 ? -19.602 -12.041 18.855 1.00 95.06 197 GLY A CA 1
ATOM 1459 C C . GLY A 1 197 ? -18.463 -12.872 19.459 1.00 95.06 197 GLY A C 1
ATOM 1460 O O . GLY A 1 197 ? -17.855 -12.428 20.436 1.00 95.06 197 GLY A O 1
ATOM 1461 N N . GLN A 1 198 ? -18.126 -14.027 18.874 1.00 96.94 198 GLN A N 1
ATOM 1462 C CA . GLN A 1 198 ? -16.990 -14.852 19.292 1.00 96.94 198 GLN A CA 1
ATOM 1463 C C . GLN A 1 198 ? -15.667 -14.131 19.015 1.00 96.94 198 GLN A C 1
ATOM 1465 O O . GLN A 1 198 ? -15.434 -13.664 17.899 1.00 96.94 198 GLN A O 1
ATOM 1470 N N . SER A 1 199 ? -14.787 -14.084 20.017 1.00 97.94 199 SER A N 1
ATOM 1471 C CA . SER A 1 199 ? -13.423 -13.558 19.888 1.00 97.94 199 SER A CA 1
ATOM 1472 C C . SER A 1 199 ? -12.509 -14.532 19.141 1.00 97.94 199 SER A C 1
ATOM 1474 O O . SER A 1 199 ? -12.528 -15.735 19.401 1.00 97.94 199 SER A O 1
ATOM 1476 N N . LEU A 1 200 ? -11.679 -14.000 18.246 1.00 98.44 200 LEU A N 1
ATOM 1477 C CA . LEU A 1 200 ? -10.645 -14.737 17.525 1.00 98.44 200 LEU A CA 1
ATOM 1478 C C . LEU A 1 200 ? -9.278 -14.522 18.179 1.00 98.44 200 LEU A C 1
ATOM 1480 O O . LEU A 1 200 ? -9.013 -13.480 18.783 1.00 98.44 200 LEU A O 1
ATOM 1484 N N . THR A 1 201 ? -8.387 -15.499 18.018 1.00 98.44 201 THR A N 1
ATOM 1485 C CA . THR A 1 201 ? -7.010 -15.408 18.508 1.00 98.44 201 THR A CA 1
ATOM 1486 C C . THR A 1 201 ? -6.206 -14.424 17.664 1.00 98.44 201 THR A C 1
ATOM 1488 O O . THR A 1 201 ? -6.006 -14.640 16.467 1.00 98.44 201 THR A O 1
ATOM 1491 N N . VAL A 1 202 ? -5.712 -13.369 18.312 1.00 98.62 202 VAL A N 1
ATOM 1492 C CA . VAL A 1 202 ? -4.776 -12.389 17.749 1.00 98.62 202 VAL A CA 1
ATOM 1493 C C . VAL A 1 202 ? -3.353 -12.746 18.172 1.00 98.62 202 VAL A C 1
ATOM 1495 O O . VAL A 1 202 ? -3.116 -13.097 19.326 1.00 98.62 202 VAL A O 1
ATOM 1498 N N . SER A 1 203 ? -2.397 -12.658 17.250 1.00 98.31 203 SER A N 1
ATOM 1499 C CA . SER A 1 203 ? -0.983 -12.933 17.527 1.00 98.31 203 SER A CA 1
ATOM 1500 C C . SER A 1 203 ? -0.052 -12.069 16.678 1.00 98.31 203 SER A C 1
ATOM 1502 O O . SER A 1 203 ? -0.483 -11.401 15.737 1.00 98.31 203 SER A O 1
ATOM 1504 N N . GLY A 1 204 ? 1.243 -12.061 17.014 1.00 96.50 204 GLY A N 1
ATOM 1505 C CA . GLY A 1 204 ? 2.265 -11.370 16.221 1.00 96.50 204 GLY A CA 1
ATOM 1506 C C . GLY A 1 204 ? 2.042 -9.861 16.101 1.00 96.50 204 GLY A C 1
ATOM 1507 O O . GLY A 1 204 ? 2.364 -9.285 15.065 1.00 96.50 204 GLY A O 1
ATOM 1508 N N . GLN A 1 205 ? 1.446 -9.236 17.123 1.00 98.12 205 GLN A N 1
ATOM 1509 C CA . GLN A 1 205 ? 1.228 -7.795 17.147 1.00 98.12 205 GLN A CA 1
ATOM 1510 C C . GLN A 1 205 ? 2.578 -7.068 17.179 1.00 98.12 205 GLN A C 1
ATOM 1512 O O . GLN A 1 205 ? 3.403 -7.313 18.058 1.00 98.12 205 GLN A O 1
ATOM 1517 N N . THR A 1 206 ? 2.834 -6.177 16.225 1.00 98.06 206 THR A N 1
ATOM 1518 C CA . THR A 1 206 ? 4.083 -5.405 16.152 1.00 98.06 206 THR A CA 1
ATOM 1519 C C . THR A 1 206 ? 3.830 -4.035 15.538 1.00 98.06 206 THR A C 1
ATOM 1521 O O . THR A 1 206 ? 3.021 -3.897 14.622 1.00 98.06 206 THR A O 1
ATOM 1524 N N . ALA A 1 207 ? 4.525 -3.019 16.047 1.00 98.06 207 ALA A N 1
ATOM 1525 C CA . ALA A 1 207 ? 4.499 -1.670 15.500 1.00 98.06 207 ALA A CA 1
ATOM 1526 C C . ALA A 1 207 ? 5.754 -1.389 14.661 1.00 98.06 207 ALA A C 1
ATOM 1528 O O . ALA A 1 207 ? 6.858 -1.791 15.024 1.00 98.06 207 ALA A O 1
ATOM 1529 N N . ASN A 1 208 ? 5.592 -0.658 13.562 1.00 97.50 208 ASN A N 1
ATOM 1530 C CA . ASN A 1 208 ? 6.669 -0.188 12.700 1.00 97.50 208 ASN A CA 1
ATOM 1531 C C . ASN A 1 208 ? 6.447 1.301 12.377 1.00 97.50 208 ASN A C 1
ATOM 1533 O O . ASN A 1 208 ? 5.379 1.688 11.903 1.00 97.50 208 ASN A O 1
ATOM 1537 N N . TYR A 1 209 ? 7.470 2.125 12.611 1.00 97.56 209 TYR A N 1
ATOM 1538 C CA . TYR A 1 209 ? 7.440 3.579 12.386 1.00 97.56 209 TYR A CA 1
ATOM 1539 C C . TYR A 1 209 ? 8.398 4.041 11.277 1.00 97.56 209 TYR A C 1
ATOM 1541 O O . TYR A 1 209 ? 8.663 5.230 11.130 1.00 97.56 209 TYR A O 1
ATOM 1549 N N . GLN A 1 210 ? 8.943 3.112 10.488 1.00 94.88 210 GLN A N 1
ATOM 1550 C CA . GLN A 1 210 ? 9.756 3.451 9.320 1.00 94.88 210 GLN A CA 1
ATOM 1551 C C . GLN A 1 210 ? 8.900 4.165 8.267 1.00 94.88 210 GLN A C 1
ATOM 1553 O O . GLN A 1 210 ? 7.694 3.926 8.167 1.00 94.88 210 GLN A O 1
ATOM 1558 N N . GLY A 1 211 ? 9.521 5.036 7.472 1.00 88.44 211 GLY A N 1
ATOM 1559 C CA . GLY A 1 211 ? 8.847 5.846 6.456 1.00 88.44 211 GLY A CA 1
ATOM 1560 C C . GLY A 1 211 ? 8.458 5.058 5.204 1.00 88.44 211 GLY A C 1
ATOM 1561 O O . GLY A 1 211 ? 9.132 5.155 4.186 1.00 88.44 211 GLY A O 1
ATOM 1562 N N . TYR A 1 212 ? 7.357 4.309 5.274 1.00 91.31 212 TYR A N 1
ATOM 1563 C CA . TYR A 1 212 ? 6.683 3.719 4.114 1.00 91.31 212 TYR A CA 1
ATOM 1564 C C . TYR A 1 212 ? 5.269 4.290 4.042 1.00 91.31 212 TYR A C 1
ATOM 1566 O O . TYR A 1 212 ? 4.418 3.916 4.852 1.00 91.31 212 TYR A O 1
ATOM 1574 N N . GLY A 1 213 ? 5.020 5.237 3.136 1.00 92.69 213 GLY A N 1
ATOM 1575 C CA . GLY A 1 213 ? 3.758 5.977 3.109 1.00 92.69 213 GLY A CA 1
ATOM 1576 C C . GLY A 1 213 ? 3.529 6.746 4.415 1.00 92.69 213 GLY A C 1
ATOM 1577 O O . GLY A 1 213 ? 4.259 7.687 4.721 1.00 92.69 213 GLY A O 1
ATOM 1578 N N . LEU A 1 214 ? 2.523 6.340 5.195 1.00 94.69 214 LEU A N 1
ATOM 1579 C CA . LEU A 1 214 ? 2.278 6.900 6.526 1.00 94.69 214 LEU A CA 1
ATOM 1580 C C . LEU A 1 214 ? 3.292 6.318 7.546 1.00 94.69 214 LEU A C 1
ATOM 1582 O O . LEU A 1 214 ? 3.405 5.091 7.658 1.00 94.69 214 LEU A O 1
ATOM 1586 N N . PRO A 1 215 ? 4.035 7.145 8.311 1.00 95.88 215 PRO A N 1
ATOM 1587 C CA . PRO A 1 215 ? 5.159 6.707 9.153 1.00 95.88 215 PRO A CA 1
ATOM 1588 C C . PRO A 1 215 ? 4.741 6.081 10.501 1.00 95.88 215 PRO A C 1
ATOM 1590 O O . PRO A 1 215 ? 5.416 6.235 11.516 1.00 95.88 215 PRO A O 1
ATOM 1593 N N . ASN A 1 216 ? 3.633 5.342 10.522 1.00 98.19 216 ASN A N 1
ATOM 1594 C CA . ASN A 1 216 ? 3.221 4.492 11.633 1.00 98.19 216 ASN A CA 1
ATOM 1595 C C . ASN A 1 216 ? 2.396 3.314 11.091 1.00 98.19 216 ASN A C 1
ATOM 1597 O O . ASN A 1 216 ? 1.606 3.477 10.163 1.00 98.19 216 ASN A O 1
ATOM 1601 N N . SER A 1 217 ? 2.578 2.124 11.652 1.00 98.25 217 SER A N 1
ATOM 1602 C CA . SER A 1 217 ? 1.820 0.926 11.291 1.00 98.25 217 SER A CA 1
ATOM 1603 C C . SER A 1 217 ? 1.807 -0.037 12.467 1.00 98.25 217 SER A C 1
ATOM 1605 O O . SER A 1 217 ? 2.863 -0.371 12.997 1.00 98.25 217 SER A O 1
ATOM 1607 N N . LEU A 1 218 ? 0.627 -0.500 12.853 1.00 98.81 218 LEU A N 1
ATOM 1608 C CA . LEU A 1 218 ? 0.413 -1.647 13.722 1.00 98.81 218 LEU A CA 1
ATOM 1609 C C . LEU A 1 218 ? -0.017 -2.823 12.848 1.00 98.81 218 LEU A C 1
ATOM 1611 O O . LEU A 1 218 ? -0.923 -2.676 12.032 1.00 98.81 218 LEU A O 1
ATOM 1615 N N . GLN A 1 219 ? 0.603 -3.985 13.018 1.00 98.50 219 GLN A N 1
ATOM 1616 C CA . GLN A 1 219 ? 0.255 -5.196 12.275 1.00 98.50 219 GLN A CA 1
ATOM 1617 C C . GLN A 1 219 ? 0.100 -6.392 13.206 1.00 98.50 219 GLN A C 1
ATOM 1619 O O . GLN A 1 219 ? 0.754 -6.443 14.243 1.00 98.50 219 GLN A O 1
ATOM 1624 N N . TRP A 1 220 ? -0.770 -7.336 12.851 1.00 98.62 220 TRP A N 1
ATOM 1625 C CA . TRP A 1 220 ? -1.036 -8.557 13.621 1.00 98.62 220 TRP A CA 1
ATOM 1626 C C . TRP A 1 220 ? -1.621 -9.651 12.720 1.00 98.62 220 TRP A C 1
ATOM 1628 O O . TRP A 1 220 ? -2.075 -9.382 11.606 1.00 98.62 220 TRP A O 1
ATOM 1638 N N . LYS A 1 221 ? -1.623 -10.894 13.200 1.00 98.00 221 LYS A N 1
ATOM 1639 C CA . LYS A 1 221 ? -2.307 -12.030 12.572 1.00 98.00 221 LYS A CA 1
ATOM 1640 C C . LYS A 1 221 ? -3.558 -12.400 13.357 1.00 98.00 221 LYS A C 1
ATOM 1642 O O . LYS A 1 221 ? -3.647 -12.144 14.557 1.00 98.00 221 LYS A O 1
ATOM 1647 N N . VAL A 1 222 ? -4.512 -13.021 12.668 1.00 98.19 222 VAL A N 1
ATOM 1648 C CA . VAL A 1 222 ? -5.756 -13.521 13.259 1.00 98.19 222 VAL A CA 1
ATOM 1649 C C . VAL A 1 222 ? -5.964 -14.962 12.809 1.00 98.19 222 VAL A C 1
ATOM 1651 O O . VAL A 1 222 ? -6.026 -15.232 11.611 1.00 98.19 222 VAL A O 1
ATOM 1654 N N . ALA A 1 223 ? -6.070 -15.893 13.754 1.00 97.62 223 ALA A N 1
ATOM 1655 C CA . ALA A 1 223 ? -6.372 -17.286 13.438 1.00 97.62 223 ALA A CA 1
ATOM 1656 C C . ALA A 1 223 ? -7.875 -17.475 13.181 1.00 97.62 223 ALA A C 1
ATOM 1658 O O . ALA A 1 223 ? -8.700 -16.891 13.881 1.00 97.62 223 ALA A O 1
ATOM 1659 N N . GLY A 1 224 ? -8.234 -18.325 12.214 1.00 95.38 224 GLY A N 1
ATOM 1660 C CA . GLY A 1 224 ? -9.633 -18.694 11.960 1.00 95.38 224 GLY A CA 1
ATOM 1661 C C . GLY A 1 224 ? -10.433 -17.696 11.115 1.00 95.38 224 GLY A C 1
ATOM 1662 O O . GLY A 1 224 ? -11.662 -17.695 11.176 1.00 95.38 224 GLY A O 1
ATOM 1663 N N . LEU A 1 225 ? -9.768 -16.847 10.324 1.00 96.81 225 LEU A N 1
ATOM 1664 C CA . LEU A 1 225 ? -10.454 -16.038 9.313 1.00 96.81 225 LEU A CA 1
ATOM 1665 C C . LEU A 1 225 ? -11.023 -16.921 8.193 1.00 96.81 225 LEU A C 1
ATOM 1667 O O . LEU A 1 225 ? -10.362 -17.845 7.720 1.00 96.81 225 LEU A O 1
ATOM 1671 N N . GLN A 1 226 ? -12.239 -16.610 7.758 1.00 94.19 226 GLN A N 1
ATOM 1672 C CA . GLN A 1 226 ? -13.019 -17.368 6.785 1.00 94.19 226 GLN A CA 1
ATOM 1673 C C . GLN A 1 226 ? -13.626 -16.425 5.744 1.00 94.19 226 GLN A C 1
ATOM 1675 O O . GLN A 1 226 ? -14.007 -15.294 6.057 1.00 94.19 226 GLN A O 1
ATOM 1680 N N . ALA A 1 227 ? -13.738 -16.910 4.507 1.00 91.94 227 ALA A N 1
ATOM 1681 C CA . ALA A 1 227 ? -14.493 -16.227 3.464 1.00 91.94 227 ALA A CA 1
ATOM 1682 C C . ALA A 1 227 ? -15.978 -16.129 3.847 1.00 91.94 227 ALA A C 1
ATOM 1684 O O . ALA A 1 227 ? -16.501 -16.973 4.572 1.00 91.94 227 ALA A O 1
ATOM 1685 N N . ASN A 1 228 ? -16.658 -15.107 3.335 1.00 91.88 228 ASN A N 1
ATOM 1686 C CA . ASN A 1 228 ? -18.065 -14.786 3.594 1.00 91.88 228 ASN A CA 1
ATOM 1687 C C . ASN A 1 228 ? -18.421 -14.469 5.056 1.00 91.88 228 ASN A C 1
ATOM 1689 O O . ASN A 1 228 ? -19.605 -14.400 5.396 1.00 91.88 228 ASN A O 1
ATOM 1693 N N . THR A 1 229 ? -17.426 -14.191 5.901 1.00 94.06 229 THR A N 1
ATOM 1694 C CA . THR A 1 229 ? -17.616 -13.880 7.323 1.00 94.06 229 THR A CA 1
ATOM 1695 C C . THR A 1 229 ? -17.300 -12.416 7.615 1.00 94.06 229 THR A C 1
ATOM 1697 O O . THR A 1 229 ? -16.317 -11.860 7.122 1.00 94.06 229 THR A O 1
ATOM 1700 N N . ALA A 1 230 ? -18.159 -11.783 8.420 1.00 96.88 230 ALA A N 1
ATOM 1701 C CA . ALA A 1 230 ? -17.957 -10.432 8.931 1.00 96.88 230 ALA A CA 1
ATOM 1702 C C . ALA A 1 230 ? -17.206 -10.457 10.267 1.00 96.88 230 ALA A C 1
ATOM 1704 O O . ALA A 1 230 ? -17.449 -11.319 11.118 1.00 96.88 230 ALA A O 1
ATOM 1705 N N . TYR A 1 231 ? -16.336 -9.473 10.448 1.00 98.31 231 TYR A N 1
ATOM 1706 C CA . TYR A 1 231 ? -15.493 -9.285 11.613 1.00 98.31 231 TYR A CA 1
ATOM 1707 C C . TYR A 1 231 ? -15.503 -7.825 12.056 1.00 98.31 231 TYR A C 1
ATOM 1709 O O . TYR A 1 231 ? -15.599 -6.914 11.234 1.00 98.31 231 TYR A O 1
ATOM 1717 N N . THR A 1 232 ? -15.324 -7.612 13.354 1.00 98.62 232 THR A N 1
ATOM 1718 C CA . THR A 1 232 ? -15.103 -6.294 13.948 1.00 98.62 232 THR A CA 1
ATOM 1719 C C . THR A 1 232 ? -13.760 -6.299 14.653 1.00 98.62 232 THR A C 1
ATOM 1721 O O . THR A 1 232 ? -13.529 -7.117 15.548 1.00 98.62 232 THR A O 1
ATOM 1724 N N . VAL A 1 233 ? -12.883 -5.377 14.263 1.00 98.81 233 VAL A N 1
ATOM 1725 C CA . VAL A 1 233 ? -11.608 -5.124 14.936 1.00 98.81 233 VAL A CA 1
ATOM 1726 C C . VAL A 1 233 ? -11.798 -3.965 15.901 1.00 98.81 233 VAL A C 1
ATOM 1728 O O . VAL A 1 233 ? -12.316 -2.923 15.507 1.00 98.81 233 VAL A O 1
ATOM 1731 N N . THR A 1 234 ? -11.349 -4.124 17.143 1.00 98.88 234 THR A N 1
ATOM 1732 C CA . THR A 1 234 ? -11.201 -3.020 18.101 1.00 98.88 234 THR A CA 1
ATOM 1733 C C . THR A 1 234 ? -9.738 -2.910 18.507 1.00 98.88 234 THR A C 1
ATOM 1735 O O . THR A 1 234 ? -9.130 -3.910 18.884 1.00 98.88 234 THR A O 1
ATOM 1738 N N . ILE A 1 235 ? -9.187 -1.700 18.446 1.00 98.88 235 ILE A N 1
ATOM 1739 C CA . ILE A 1 235 ? -7.827 -1.368 18.874 1.00 98.88 235 ILE A CA 1
ATOM 1740 C C . ILE A 1 235 ? -7.944 -0.290 19.948 1.00 98.88 235 ILE A C 1
ATOM 1742 O O . ILE A 1 235 ? -8.234 0.866 19.637 1.00 98.88 235 ILE A O 1
ATOM 1746 N N . SER A 1 236 ? -7.772 -0.664 21.211 1.00 98.75 236 SER A N 1
ATOM 1747 C CA . SER A 1 236 ? -7.749 0.278 22.337 1.00 98.75 236 SER A CA 1
ATOM 1748 C C . SER A 1 236 ? -6.313 0.683 22.671 1.00 98.75 236 SER A C 1
ATOM 1750 O O . SER A 1 236 ? -5.375 0.056 22.188 1.00 98.75 236 SER A O 1
ATOM 1752 N N . GLY A 1 237 ? -6.127 1.734 23.476 1.00 98.56 237 GLY A N 1
ATOM 1753 C CA . GLY A 1 237 ? -4.807 2.105 24.005 1.00 98.56 237 GLY A CA 1
ATOM 1754 C C . GLY A 1 237 ? -3.858 2.768 22.999 1.00 98.56 237 GLY A C 1
ATOM 1755 O O . GLY A 1 237 ? -2.657 2.843 23.251 1.00 98.56 237 GLY A O 1
ATOM 1756 N N . VAL A 1 238 ? -4.367 3.255 21.862 1.00 98.81 238 VAL A N 1
ATOM 1757 C CA . VAL A 1 238 ? -3.550 3.973 20.871 1.00 98.81 238 VAL A CA 1
ATOM 1758 C C . VAL A 1 238 ? -3.401 5.424 21.313 1.00 98.81 238 VAL A C 1
ATOM 1760 O O . VAL A 1 238 ? -4.396 6.136 21.399 1.00 98.81 238 VAL A O 1
ATOM 1763 N N . SER A 1 239 ? -2.183 5.895 21.569 1.00 98.75 239 SER A N 1
ATOM 1764 C CA . SER A 1 239 ? -1.950 7.320 21.833 1.00 98.75 239 SER A CA 1
ATOM 1765 C C . SER A 1 239 ? -1.819 8.075 20.513 1.00 98.75 239 SER A C 1
ATOM 1767 O O . SER A 1 239 ? -1.004 7.699 19.671 1.00 98.75 239 SER A O 1
ATOM 1769 N N . VAL A 1 240 ? -2.623 9.123 20.326 1.00 98.69 240 VAL A N 1
ATOM 1770 C CA . VAL A 1 240 ? -2.589 10.022 19.164 1.00 98.69 240 VAL A CA 1
ATOM 1771 C C . VAL A 1 240 ? -2.532 11.460 19.668 1.00 98.69 240 VAL A C 1
ATOM 1773 O O . VAL A 1 240 ? -3.475 11.932 20.303 1.00 98.69 240 VAL A O 1
ATOM 1776 N N . ASN A 1 241 ? -1.428 12.156 19.392 1.00 98.44 241 ASN A N 1
ATOM 1777 C CA . ASN A 1 241 ? -1.124 13.500 19.894 1.00 98.44 241 ASN A CA 1
ATOM 1778 C C . ASN A 1 241 ? -1.273 13.608 21.426 1.00 98.44 241 ASN A C 1
ATOM 1780 O O . ASN A 1 241 ? -1.857 14.557 21.939 1.00 98.44 241 ASN A O 1
ATOM 1784 N N . GLY A 1 242 ? -0.790 12.594 22.154 1.00 97.69 242 GLY A N 1
ATOM 1785 C CA . GLY A 1 242 ? -0.857 12.533 23.619 1.00 97.69 242 GLY A CA 1
ATOM 1786 C C . GLY A 1 242 ? -2.216 12.114 24.190 1.00 97.69 242 GLY A C 1
ATOM 1787 O O . GLY A 1 242 ? -2.335 11.954 25.401 1.00 97.69 242 GLY A O 1
ATOM 1788 N N . VAL A 1 243 ? -3.229 11.896 23.346 1.00 98.44 243 VAL A N 1
ATOM 1789 C CA . VAL A 1 243 ? -4.564 11.461 23.771 1.00 98.44 243 VAL A CA 1
ATOM 1790 C C . VAL A 1 243 ? -4.743 9.977 23.482 1.00 98.44 243 VAL A C 1
ATOM 1792 O O . VAL A 1 243 ? -4.618 9.543 22.336 1.00 98.44 243 VAL A O 1
ATOM 1795 N N . THR A 1 244 ? -5.090 9.196 24.505 1.00 98.56 244 THR A N 1
ATOM 1796 C CA . THR A 1 244 ? -5.459 7.786 24.336 1.00 98.56 244 THR A CA 1
ATOM 1797 C C . THR A 1 244 ? -6.785 7.671 23.590 1.00 98.56 244 THR A C 1
ATOM 1799 O O . THR A 1 244 ? -7.793 8.250 23.989 1.00 98.56 244 THR A O 1
ATOM 1802 N N . ARG A 1 245 ? -6.790 6.892 22.510 1.00 98.44 245 ARG A N 1
ATOM 1803 C CA . ARG A 1 245 ? -7.939 6.640 21.643 1.00 98.44 245 ARG A CA 1
ATOM 1804 C C . ARG A 1 245 ? -8.212 5.148 21.510 1.00 98.44 245 ARG A C 1
ATOM 1806 O O . ARG A 1 245 ? -7.330 4.301 21.672 1.00 98.44 245 ARG A O 1
ATOM 1813 N N . GLN A 1 246 ? -9.458 4.854 21.162 1.00 98.62 246 GLN A N 1
ATOM 1814 C CA . GLN A 1 246 ? -9.893 3.553 20.686 1.00 98.62 246 GLN A CA 1
ATOM 1815 C C . GLN A 1 246 ? -10.379 3.694 19.247 1.00 98.62 246 GLN A C 1
ATOM 1817 O O . GLN A 1 246 ? -11.129 4.615 18.929 1.00 98.62 246 GLN A O 1
ATOM 1822 N N . PHE A 1 247 ? -9.982 2.753 18.401 1.00 98.69 247 PHE A N 1
ATOM 1823 C CA . PHE A 1 247 ? -10.476 2.618 17.040 1.00 98.69 247 PHE A CA 1
ATOM 1824 C C . PHE A 1 247 ? -11.280 1.332 16.925 1.00 98.69 247 PHE A C 1
ATOM 1826 O O . PHE A 1 247 ? -10.920 0.309 17.506 1.00 98.69 247 PHE A O 1
ATOM 1833 N N . GLN A 1 248 ? -12.364 1.378 16.162 1.00 98.44 248 GLN A N 1
ATOM 1834 C CA . GLN A 1 248 ? -13.145 0.201 15.823 1.00 98.44 248 GLN A CA 1
ATOM 1835 C C . GLN A 1 248 ? -13.531 0.274 14.355 1.00 98.44 248 GLN A C 1
ATOM 1837 O O . GLN A 1 248 ? -13.945 1.330 13.878 1.00 98.44 248 GLN A O 1
ATOM 1842 N N . TYR A 1 249 ? -13.385 -0.837 13.64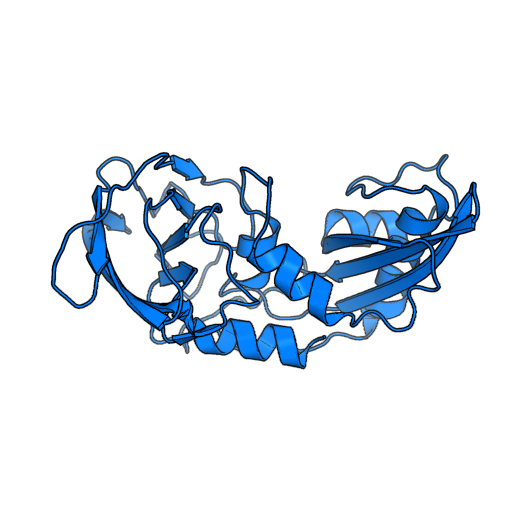2 1.00 98.25 249 TYR A N 1
ATOM 1843 C CA . TYR A 1 249 ? -13.784 -0.912 12.246 1.00 98.25 249 TYR A CA 1
ATOM 1844 C C . TYR A 1 249 ? -14.219 -2.328 11.856 1.00 98.25 249 TYR A C 1
ATOM 1846 O O . TYR A 1 249 ? -13.692 -3.311 12.392 1.00 98.25 249 TYR A O 1
ATOM 1854 N N . PRO A 1 250 ? -15.180 -2.453 10.927 1.00 97.75 250 PRO A N 1
ATOM 1855 C CA . PRO A 1 250 ? -15.596 -3.739 10.407 1.00 97.75 250 PRO A CA 1
ATOM 1856 C C . PRO A 1 250 ? -14.758 -4.147 9.193 1.00 97.75 250 PRO A C 1
ATOM 1858 O O . PRO A 1 250 ? -14.249 -3.307 8.445 1.00 97.75 250 PRO A O 1
ATOM 1861 N N . PHE A 1 251 ? -14.704 -5.448 8.934 1.00 97.75 251 PHE A N 1
ATOM 1862 C CA . PHE A 1 251 ? -14.433 -5.965 7.600 1.00 97.75 251 PHE A CA 1
ATOM 1863 C C . PHE A 1 251 ? -15.211 -7.254 7.340 1.00 97.75 251 PHE A C 1
ATOM 1865 O O . PHE A 1 251 ? -15.530 -7.999 8.262 1.00 97.75 251 PHE A O 1
ATOM 1872 N N . ARG A 1 252 ? -15.508 -7.542 6.076 1.00 96.81 252 ARG A N 1
ATOM 1873 C CA . ARG A 1 252 ? -16.112 -8.801 5.635 1.00 96.81 252 ARG A CA 1
ATOM 1874 C C . ARG A 1 252 ? -15.324 -9.334 4.454 1.00 96.81 252 ARG A C 1
ATOM 1876 O O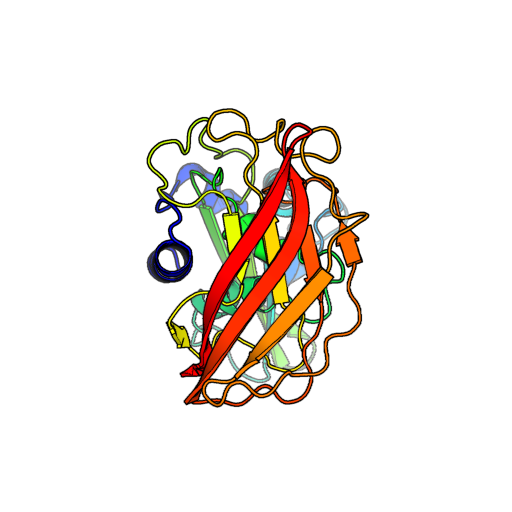 . ARG A 1 252 ? -15.153 -8.610 3.483 1.00 96.81 252 ARG A O 1
ATOM 1883 N N . LEU A 1 253 ? -14.870 -10.579 4.529 1.00 93.62 253 LEU A N 1
ATOM 1884 C CA . LEU A 1 253 ? -14.259 -11.252 3.380 1.00 93.62 253 LEU A CA 1
ATOM 1885 C C . LEU A 1 253 ? -15.389 -11.768 2.482 1.00 93.62 253 LEU A C 1
ATOM 1887 O O . LEU A 1 253 ? -16.284 -12.427 3.000 1.00 93.62 253 LEU A O 1
ATOM 1891 N N . GLN A 1 254 ? -15.394 -11.451 1.189 1.00 89.19 254 GLN A N 1
ATOM 1892 C CA . GLN A 1 254 ? -16.428 -11.881 0.228 1.00 89.19 254 GLN A CA 1
ATOM 1893 C C . GLN A 1 254 ? -15.842 -12.282 -1.121 1.00 89.19 254 GLN A C 1
ATOM 1895 O O . GLN A 1 254 ? -14.683 -11.898 -1.388 1.00 89.19 254 GLN A O 1
#

Foldseek 3Di:
DQVLLQVQLVLQLADRAAEDAPLQVLQQLLQVQCQQQVHQDQADDPPGPSDDPSNNVQSVQWDKDKDKFLDWCPPPDPSVSVLCLCQVPPPPQSLSNLLSNFSFQHYKYKHKDKADDPPNMIMMMMTIGSPPRTHQANPVGPDQKGWPPAAEAELSSYDLAGKTKMAGRLDRRHLVCRAPQFKDCPQKDKWKAWPVRDTWDKADWDWAQPPRRRRIMTIIHTPPDDAQIKMKMKIFQMGGRNDTDIDIGMYHYD

Radius of gyration: 18.88 Å; Cα contacts (8 Å, |Δi|>4): 579; chains: 1; bounding box: 49×41×48 Å

pLDDT: mean 96.54, std 3.33, range [78.38, 98.88]

Sequence (254 aa):
MLNKLNEVRARHGLLPVSYDSSDDGAAAEAALYMVANKGLTHTPVSTGKCYSANAVRLAGRSNLYMSYRSSETRSIPSENSVVGYLIDRNVSSLGHRRWILSPFLGQVSFGRVDGPVDGGMYSMASVLRVMGGERSNVSAMTTDFVAYPHGNYPSAEFSTSEFLSFSAIASKTSASANGSGQVSYAAAVVTVKNGSGQSLTVSGQTANYQGYGLPNSLQWKVAGLQANTAYTVTISGVSVNGVTRQFQYPFRLQ

Mean predicted aligned error: 3.09 Å

Secondary structure (DSSP, 8-state):
-HHHHHHHHHHTTPPPPEE-GGGHHHHHHHHHHHHHHTS--SS--TTSTT--HHHHHHHTTEEEEEEEESS-STTS-THHHHHHHHH-TT-TT-HHHHHHT-TTB-EE-EEEEEEEEGGGEEEEEEEEE-SS-B-S--TT---SEEEES-EEE-GGG--TTSPEEEEE-S-SS-SSTTSTTTEE-TT-EEEEEETTSPEEPEEEEEEE-SSSSSS-EEEEEETT--TT-EEEEEEEEEEETTEEEEEEEEEEE-

Nearest PDB structures (foldseek):
  5v50-assembly7_G  TM=6.737E-01  e=5.058E-04  Moniliophthora perniciosa
  4f9l-assembly1_B  TM=3.720E-01  e=1.916E-02  Homo sapiens
  8dfy-assembly2_B  TM=3.379E-01  e=2.452E-02  Homo sapiens
  1k8i-assembly1_A  TM=4.571E-01  e=1.556E-01  Mus musculus
  4hh8-assembly1_A  TM=3.267E-01  e=1.556E-01  Bos taurus

Solvent-accessible surface area (backbone atoms only — not comparable to full-atom values): 13295 Å² total; per-residue (Å²): 85,71,67,56,52,33,53,56,26,48,58,49,57,33,67,67,58,46,81,40,74,89,43,24,68,32,18,25,38,22,9,38,24,27,48,66,60,74,47,89,63,51,72,66,51,86,89,46,50,70,59,46,73,44,19,33,57,36,29,62,32,31,46,77,40,74,53,76,39,81,49,83,46,84,83,59,63,71,44,55,46,55,41,48,29,55,45,28,78,97,44,94,79,36,46,47,27,33,31,74,62,18,70,42,41,30,35,33,28,58,12,64,31,70,45,77,44,86,93,70,28,17,28,33,17,33,24,37,36,58,57,96,32,63,45,62,68,43,73,87,41,88,66,58,51,40,49,42,79,32,41,82,31,55,49,91,55,51,54,69,89,42,68,36,40,37,27,70,51,62,39,50,67,34,67,77,54,18,20,69,92,25,38,41,62,89,63,46,47,74,46,38,24,40,80,88,66,52,74,47,57,68,44,78,72,48,76,47,55,64,86,32,57,48,14,35,36,40,32,29,37,50,57,87,67,54,78,74,38,42,33,41,41,37,37,36,45,31,28,43,71,87,40,76,39,70,50,73,51,48,28,25,31,78